Protein AF-0000000084342435 (afdb_homodimer)

InterPro domains:
  IPR001647 DNA-binding HTH domain, TetR-type [PS50977] (9-69)
  IPR009057 Homedomain-like superfamily [SSF46689] (5-82)

Secondary structure (DSSP, 8-state):
---------HHHHHHHHHHHHHHHHH-STT--HHHHHHHTT--HHHHHHHHSSHHHHHHHHHHHHHHHHHHHHHHHHHS-S-HHHHHHHHHHHHHSGGGHHHHHHHHHHHHHHHH-SSSTTTTHHHHHHHHHHHHHHHTT--HHHHHHHHHHHHHHHHHHHHH--HHHHHHHHHHHHHTT-/---------HHHHHHHHHHHHHHHHH-STT--HHHHHHHTT--HHHHHHHHSSHHHHHHHHHHHHHHHHHHHHHHHHHS-S-HHHHHHHHHHHHHSGGGHHHHHHHHHHHHHHHH-SSSTTTTHHHHHHHHHHHHHHHTT--HHHHHHHHHHHHHHHHHHHHH--HHHHHHHHHHHHHTT-

Structure (mmCIF, N/CA/C/O backbone):
data_AF-0000000084342435-model_v1
#
loop_
_entity.id
_entity.type
_entity.pdbx_description
1 polymer 'Transcriptional regulator, TetR family'
#
loop_
_atom_site.group_PDB
_atom_site.id
_atom_site.type_symbol
_atom_site.label_atom_id
_atom_site.label_alt_id
_atom_site.label_comp_id
_atom_site.label_asym_id
_atom_site.label_entity_id
_atom_site.label_seq_id
_atom_site.pdbx_PDB_ins_code
_atom_site.Cartn_x
_atom_site.Cartn_y
_atom_site.Cartn_z
_atom_site.occupancy
_atom_site.B_iso_or_equiv
_atom_site.auth_seq_id
_atom_site.auth_comp_id
_atom_site.auth_asym_id
_atom_site.auth_atom_id
_atom_site.pdbx_PDB_model_num
ATOM 1 N N . MET A 1 1 ? -34.75 -1.955 27.016 1 40.28 1 MET A N 1
ATOM 2 C CA . MET A 1 1 ? -35.219 -1.51 25.703 1 40.28 1 MET A CA 1
ATOM 3 C C . MET A 1 1 ? -34.062 -1.25 24.766 1 40.28 1 MET A C 1
ATOM 5 O O . MET A 1 1 ? -33.344 -0.257 24.922 1 40.28 1 MET A O 1
ATOM 9 N N . THR A 1 2 ? -33.281 -2.211 24.266 1 43.5 2 THR A N 1
ATOM 10 C CA . THR A 1 2 ? -32.125 -2.148 23.391 1 43.5 2 THR A CA 1
ATOM 11 C C . THR A 1 2 ? -32.406 -1.31 22.156 1 43.5 2 THR A C 1
ATOM 13 O O . THR A 1 2 ? -33.344 -1.59 21.422 1 43.5 2 THR A O 1
ATOM 16 N N . ALA A 1 3 ? -32.188 -0.042 22.234 1 45.03 3 ALA A N 1
ATOM 17 C CA . ALA A 1 3 ? -32.531 0.883 21.156 1 45.03 3 ALA A CA 1
ATOM 18 C C . ALA A 1 3 ? -32.219 0.271 19.797 1 45.03 3 ALA A C 1
ATOM 20 O O . ALA A 1 3 ? -31.156 -0.318 19.609 1 45.03 3 ALA A O 1
ATOM 21 N N . THR A 1 4 ? -33.062 -0.212 19.031 1 48.12 4 THR A N 1
ATOM 22 C CA . THR A 1 4 ? -32.969 -0.727 17.672 1 48.12 4 THR A CA 1
ATOM 23 C C . THR A 1 4 ? -32.156 0.222 16.797 1 48.12 4 THR A C 1
ATOM 25 O O . THR A 1 4 ? -32.469 1.408 16.688 1 48.12 4 THR A O 1
ATOM 28 N N . PRO A 1 5 ? -30.859 -0.084 16.469 1 53.75 5 PRO A N 1
ATOM 29 C CA . PRO A 1 5 ? -30.125 0.857 15.617 1 53.75 5 PRO A CA 1
ATOM 30 C C . PRO A 1 5 ? -31 1.468 14.516 1 53.75 5 PRO A C 1
ATOM 32 O O . PRO A 1 5 ? -31.672 0.742 13.781 1 53.75 5 PRO A O 1
ATOM 35 N N . GLN A 1 6 ? -31.656 2.568 14.695 1 58.59 6 GLN A N 1
ATOM 36 C CA . GLN A 1 6 ? -32.469 3.301 13.734 1 58.59 6 GLN A CA 1
ATOM 37 C C . GLN A 1 6 ? -31.781 3.371 12.375 1 58.59 6 GLN A C 1
ATOM 39 O O . GLN A 1 6 ? -30.562 3.551 12.297 1 58.59 6 GLN A O 1
ATOM 44 N N . ALA A 1 7 ? -32.406 2.875 11.32 1 62.31 7 ALA A N 1
ATOM 45 C CA . ALA A 1 7 ? -31.984 3.014 9.922 1 62.31 7 ALA A CA 1
ATOM 46 C C . ALA A 1 7 ? -31.422 4.402 9.656 1 62.31 7 ALA A C 1
ATOM 48 O O . ALA A 1 7 ? -31.906 5.398 10.188 1 62.31 7 ALA A O 1
ATOM 49 N N . PRO A 1 8 ? -30.125 4.363 9.039 1 68.75 8 PRO A N 1
ATOM 50 C CA . PRO A 1 8 ? -29.609 5.707 8.766 1 68.75 8 PRO A CA 1
ATOM 51 C C . PRO A 1 8 ? -30.625 6.594 8.047 1 68.75 8 PRO A C 1
ATOM 53 O O . PRO A 1 8 ? -31.422 6.102 7.254 1 68.75 8 PRO A O 1
ATOM 56 N N . SER A 1 9 ? -30.75 7.852 8.461 1 82.94 9 SER A N 1
ATOM 57 C CA . SER A 1 9 ? -31.609 8.836 7.812 1 82.94 9 SER A CA 1
ATOM 58 C C . SER A 1 9 ? -31.25 8.992 6.34 1 82.94 9 SER A C 1
ATOM 60 O O . SER A 1 9 ? -30.156 8.633 5.918 1 82.94 9 SER A O 1
ATOM 62 N N . ALA A 1 10 ? -32.219 9.281 5.551 1 90.19 10 ALA A N 1
ATOM 63 C CA . ALA A 1 10 ? -32.031 9.547 4.125 1 90.19 10 ALA A CA 1
ATOM 64 C C . ALA A 1 10 ? -30.922 10.57 3.904 1 90.19 10 ALA A C 1
ATOM 66 O O . ALA A 1 10 ? -30.125 10.438 2.971 1 90.19 10 ALA A O 1
ATOM 67 N N . ARG A 1 11 ? -30.859 11.477 4.777 1 92.06 11 ARG A N 1
ATOM 68 C CA . ARG A 1 11 ? -29.844 12.523 4.672 1 92.06 11 ARG A CA 1
ATOM 69 C C . ARG A 1 11 ? -28.453 11.977 4.945 1 92.06 11 ARG A C 1
ATOM 71 O O . ARG A 1 11 ? -27.484 12.344 4.27 1 92.06 11 ARG A O 1
ATOM 78 N N . ARG A 1 12 ? -28.312 11.156 5.938 1 96.06 12 ARG A N 1
ATOM 79 C CA . ARG A 1 12 ? -27.031 10.531 6.246 1 96.06 12 ARG A CA 1
ATOM 80 C C . ARG A 1 12 ? -26.531 9.711 5.066 1 96.06 12 ARG A C 1
ATOM 82 O O . ARG A 1 12 ? -25.359 9.781 4.707 1 96.06 12 ARG A O 1
ATOM 89 N N . THR A 1 13 ? -27.422 8.977 4.488 1 96.31 13 THR A N 1
ATOM 90 C CA . THR A 1 13 ? -27.062 8.141 3.348 1 96.31 13 THR A CA 1
ATOM 91 C C . THR A 1 13 ? -26.625 9.008 2.166 1 96.31 13 THR A C 1
ATOM 93 O O . THR A 1 13 ? -25.625 8.719 1.514 1 96.31 13 THR A O 1
ATOM 96 N N . GLU A 1 14 ? -27.359 10.023 1.906 1 96.81 14 GLU A N 1
ATOM 97 C CA . GLU A 1 14 ? -27.047 10.938 0.817 1 96.81 14 GLU A CA 1
ATOM 98 C C . GLU A 1 14 ? -25.656 11.57 1.009 1 96.81 14 GLU A C 1
ATOM 100 O O . GLU A 1 14 ? -24.844 11.57 0.092 1 96.81 14 GLU A O 1
ATOM 105 N N . LEU A 1 15 ? -25.391 12.023 2.184 1 97.31 15 LEU A N 1
ATOM 106 C CA . LEU A 1 15 ? -24.141 12.719 2.447 1 97.31 15 LEU A CA 1
ATOM 107 C C . LEU A 1 15 ? -22.969 11.734 2.475 1 97.31 15 LEU A C 1
ATOM 109 O O . LEU A 1 15 ? -21.859 12.078 2.078 1 97.31 15 LEU A O 1
ATOM 113 N N . LEU A 1 16 ? -23.266 10.516 2.906 1 97.69 16 LEU A N 1
ATOM 114 C CA . LEU A 1 16 ? -22.219 9.5 2.861 1 97.69 16 LEU A CA 1
ATOM 115 C C . LEU A 1 16 ? -21.781 9.234 1.424 1 97.69 16 LEU A C 1
ATOM 117 O O . LEU A 1 16 ? -20.594 9.148 1.137 1 97.69 16 LEU A O 1
ATOM 121 N N . GLU A 1 17 ? -22.766 9.164 0.55 1 97.56 17 GLU A N 1
ATOM 122 C CA . GLU A 1 17 ? -22.469 8.875 -0.848 1 97.56 17 GLU A CA 1
ATOM 123 C C . GLU A 1 17 ? -21.703 10.031 -1.496 1 97.56 17 GLU A C 1
ATOM 125 O O . GLU A 1 17 ? -20.75 9.812 -2.25 1 97.56 17 GLU A O 1
ATOM 130 N N . LEU A 1 18 ? -22.094 11.211 -1.184 1 97.88 18 LEU A N 1
ATOM 131 C CA . LEU A 1 18 ? -21.406 12.383 -1.714 1 97.88 18 LEU A CA 1
ATOM 132 C C . LEU A 1 18 ? -19.984 12.469 -1.169 1 97.88 18 LEU A C 1
ATOM 134 O O . LEU A 1 18 ? -19.047 12.766 -1.912 1 97.88 18 LEU A O 1
ATOM 138 N N . ALA A 1 19 ? -19.859 12.195 0.108 1 97.88 19 ALA A N 1
ATOM 139 C CA . ALA A 1 19 ? -18.547 12.203 0.731 1 97.88 19 ALA A CA 1
ATOM 140 C C . ALA A 1 19 ? -17.656 11.109 0.141 1 97.88 19 ALA A C 1
ATOM 142 O O . ALA A 1 19 ? -16.453 11.312 -0.062 1 97.88 19 ALA A O 1
ATOM 143 N N . TYR A 1 20 ? -18.297 9.992 -0.074 1 96.88 20 TYR A N 1
ATOM 144 C CA . TYR A 1 20 ? -17.578 8.867 -0.653 1 96.88 20 TYR A CA 1
ATOM 145 C C . TYR A 1 20 ? -17.031 9.211 -2.035 1 96.88 20 TYR A C 1
ATOM 147 O O . TYR A 1 20 ? -15.867 8.953 -2.336 1 96.88 20 TYR A O 1
ATOM 155 N N . GLU A 1 21 ? -17.797 9.844 -2.873 1 96.44 21 GLU A N 1
ATOM 156 C CA . GLU A 1 21 ? -17.359 10.273 -4.195 1 96.44 21 GLU A CA 1
ATOM 157 C C . GLU A 1 21 ? -16.219 11.289 -4.094 1 96.44 21 GLU A C 1
ATOM 159 O O . GLU A 1 21 ? -15.281 11.25 -4.891 1 96.44 21 GLU A O 1
ATOM 164 N N . TYR A 1 22 ? -16.391 12.188 -3.154 1 96.56 22 TYR A N 1
ATOM 165 C CA . TYR A 1 22 ? -15.359 13.18 -2.906 1 96.56 22 TYR A CA 1
ATOM 166 C C . TYR A 1 22 ? -14.031 12.516 -2.562 1 96.56 22 TYR A C 1
ATOM 168 O O . TYR A 1 22 ? -12.992 12.867 -3.123 1 96.56 22 TYR A O 1
ATOM 176 N N . VAL A 1 23 ? -14.062 11.469 -1.724 1 95.94 23 VAL A N 1
ATOM 177 C CA . VAL A 1 23 ? -12.859 10.812 -1.229 1 95.94 23 VAL A CA 1
ATOM 178 C C . VAL A 1 23 ? -12.234 9.969 -2.34 1 95.94 23 VAL A C 1
ATOM 180 O O . VAL A 1 23 ? -11.008 9.867 -2.441 1 95.94 23 VAL A O 1
ATOM 183 N N . LEU A 1 24 ? -13.078 9.398 -3.178 1 94.06 24 LEU A N 1
ATOM 184 C CA . LEU A 1 24 ? -12.57 8.617 -4.305 1 94.06 24 LEU A CA 1
ATOM 185 C C . LEU A 1 24 ? -11.773 9.5 -5.258 1 94.06 24 LEU A C 1
ATOM 187 O O . LEU A 1 24 ? -10.797 9.039 -5.855 1 94.06 24 LEU A O 1
ATOM 191 N N . ARG A 1 25 ? -12.109 10.758 -5.297 1 91.19 25 ARG A N 1
ATOM 192 C CA . ARG A 1 25 ? -11.453 11.688 -6.215 1 91.19 25 ARG A CA 1
ATOM 193 C C . ARG A 1 25 ? -10.234 12.328 -5.566 1 91.19 25 ARG A C 1
ATOM 195 O O . ARG A 1 25 ? -9.211 12.531 -6.223 1 91.19 25 ARG A O 1
ATOM 202 N N . ASN A 1 26 ? -10.328 12.594 -4.262 1 89.94 26 ASN A N 1
ATOM 203 C CA . ASN A 1 26 ? -9.336 13.461 -3.625 1 89.94 26 ASN A CA 1
ATOM 204 C C . ASN A 1 26 ? -8.438 12.672 -2.678 1 89.94 26 ASN A C 1
ATOM 206 O O . ASN A 1 26 ? -7.426 13.195 -2.203 1 89.94 26 ASN A O 1
ATOM 210 N N . GLY A 1 27 ? -8.82 11.43 -2.523 1 89.81 27 GLY A N 1
ATOM 211 C CA . GLY A 1 27 ? -8.109 10.68 -1.503 1 89.81 27 GLY A CA 1
ATOM 212 C C . GLY A 1 27 ? -8.641 10.922 -0.103 1 89.81 27 GLY A C 1
ATOM 213 O O . GLY A 1 27 ? -9.445 11.828 0.112 1 89.81 27 GLY A O 1
ATOM 214 N N . ILE A 1 28 ? -8.18 10.117 0.737 1 89.06 28 ILE A N 1
ATOM 215 C CA . ILE A 1 28 ? -8.68 10.219 2.102 1 89.06 28 ILE A CA 1
ATOM 216 C C . ILE A 1 28 ? -7.582 10.75 3.018 1 89.06 28 ILE A C 1
ATOM 218 O O . ILE A 1 28 ? -7.859 11.219 4.121 1 89.06 28 ILE A O 1
ATOM 222 N N . SER A 1 29 ? -6.32 10.633 2.391 1 78.88 29 SER A N 1
ATOM 223 C CA . SER A 1 29 ? -5.191 11.172 3.143 1 78.88 29 SER A CA 1
ATOM 224 C C . SER A 1 29 ? -5.293 12.688 3.285 1 78.88 29 SER A C 1
ATOM 226 O O . SER A 1 29 ? -5.492 13.398 2.297 1 78.88 29 SER A O 1
ATOM 228 N N . GLY A 1 30 ? -5.613 13.266 4.469 1 77.81 30 GLY A N 1
ATOM 229 C CA . GLY A 1 30 ? -5.715 14.695 4.703 1 77.81 30 GLY A CA 1
ATOM 230 C C . GLY A 1 30 ? -7.145 15.211 4.684 1 77.81 30 GLY A C 1
ATOM 231 O O . GLY A 1 30 ? -7.379 16.406 4.527 1 77.81 30 GLY A O 1
ATOM 232 N N . LEU A 1 31 ? -7.996 14.297 4.512 1 88.75 31 LEU A N 1
ATOM 233 C CA . LEU A 1 31 ? -9.398 14.68 4.547 1 88.75 31 LEU A CA 1
ATOM 234 C C . LEU A 1 31 ? -9.656 15.719 5.633 1 88.75 31 LEU A C 1
ATOM 236 O O . LEU A 1 31 ? -9.273 15.523 6.785 1 88.75 31 LEU A O 1
ATOM 240 N N . SER A 1 32 ? -10.141 16.844 5.184 1 93.31 32 SER A N 1
ATOM 241 C CA . SER A 1 32 ? -10.539 17.938 6.078 1 93.31 32 SER A CA 1
ATOM 242 C C . SER A 1 32 ? -12.047 18.141 6.047 1 93.31 32 SER A C 1
ATOM 244 O O . SER A 1 32 ? -12.664 18.078 4.98 1 93.31 32 SER A O 1
ATOM 246 N N . LEU A 1 33 ? -12.578 18.438 7.168 1 95.81 33 LEU A N 1
ATOM 247 C CA . LEU A 1 33 ? -14.031 18.516 7.289 1 95.81 33 LEU A CA 1
ATOM 248 C C . LEU A 1 33 ? -14.578 19.719 6.527 1 95.81 33 LEU A C 1
ATOM 250 O O . LEU A 1 33 ? -15.594 19.625 5.832 1 95.81 33 LEU A O 1
ATOM 254 N N . ARG A 1 34 ? -13.953 20.828 6.645 1 96.25 34 ARG A N 1
ATOM 255 C CA . ARG A 1 34 ? -14.492 22.062 6.059 1 96.25 34 ARG A CA 1
ATOM 256 C C . ARG A 1 34 ? -14.523 21.969 4.539 1 96.25 34 ARG A C 1
ATOM 258 O O . ARG A 1 34 ? -15.578 22.141 3.922 1 96.25 34 ARG A O 1
ATOM 265 N N . PRO A 1 35 ? -13.375 21.672 3.916 1 96.88 35 PRO A N 1
ATOM 266 C CA . PRO A 1 35 ? -13.406 21.531 2.457 1 96.88 35 PRO A CA 1
ATOM 267 C C . PRO A 1 35 ? -14.375 20.438 1.987 1 96.88 35 PRO A C 1
ATOM 269 O O . PRO A 1 35 ? -15.07 20.625 0.985 1 96.88 35 PRO A O 1
ATOM 272 N N . LEU A 1 36 ? -14.398 19.297 2.625 1 97.5 36 LEU A N 1
ATOM 273 C CA . LEU A 1 36 ? -15.32 18.234 2.273 1 97.5 36 LEU A CA 1
ATOM 274 C C . LEU A 1 36 ? -16.766 18.703 2.371 1 97.5 36 LEU A C 1
ATOM 276 O O . LEU A 1 36 ? -17.547 18.516 1.433 1 97.5 36 LEU A O 1
ATOM 280 N N . ALA A 1 37 ? -17.094 19.281 3.521 1 97.94 37 ALA A N 1
ATOM 281 C CA . ALA A 1 37 ? -18.469 19.734 3.75 1 97.94 37 ALA A CA 1
ATOM 282 C C . ALA A 1 37 ? -18.906 20.719 2.674 1 97.94 37 ALA A C 1
ATOM 284 O O . ALA A 1 37 ? -20 20.609 2.123 1 97.94 37 ALA A O 1
ATOM 285 N N . GLU A 1 38 ? -18.062 21.641 2.391 1 97.62 38 GLU A N 1
ATOM 286 C CA . GLU A 1 38 ? -18.344 22.625 1.357 1 97.62 38 GLU A CA 1
ATOM 287 C C . GLU A 1 38 ? -18.562 21.953 0.002 1 97.62 38 GLU A C 1
ATOM 289 O O . GLU A 1 38 ? -19.516 22.297 -0.708 1 97.62 38 GLU A O 1
ATOM 294 N N . ALA A 1 39 ? -17.812 21.047 -0.349 1 97.12 39 ALA A N 1
ATOM 295 C CA . ALA A 1 39 ? -17.859 20.375 -1.646 1 97.12 39 ALA A CA 1
ATOM 296 C C . ALA A 1 39 ? -19.156 19.594 -1.81 1 97.12 39 ALA A C 1
ATOM 298 O O . ALA A 1 39 ? -19.656 19.453 -2.924 1 97.12 39 ALA A O 1
ATOM 299 N N . ILE A 1 40 ? -19.688 19.141 -0.679 1 97.56 40 ILE A N 1
ATOM 300 C CA . ILE A 1 40 ? -20.844 18.25 -0.814 1 97.56 40 ILE A CA 1
ATOM 301 C C . ILE A 1 40 ? -22.109 18.984 -0.39 1 97.56 40 ILE A C 1
ATOM 303 O O . ILE A 1 40 ? -23.141 18.359 -0.148 1 97.56 40 ILE A O 1
ATOM 307 N N . GLY A 1 41 ? -22.031 20.234 -0.181 1 97.19 41 GLY A N 1
ATOM 308 C CA . GLY A 1 41 ? -23.188 21.047 0.102 1 97.19 41 GLY A CA 1
ATOM 309 C C . GLY A 1 41 ? -23.719 20.875 1.518 1 97.19 41 GLY A C 1
ATOM 310 O O . GLY A 1 41 ? -24.922 20.766 1.733 1 97.19 41 GLY A O 1
ATOM 311 N N . SER A 1 42 ? -22.859 20.797 2.465 1 97.19 42 SER A N 1
ATOM 312 C CA . SER A 1 42 ? -23.188 20.656 3.879 1 97.19 42 SER A CA 1
ATOM 313 C C . SER A 1 42 ? -22.281 21.516 4.75 1 97.19 42 SER A C 1
ATOM 315 O O . SER A 1 42 ? -21.781 22.562 4.305 1 97.19 42 SER A O 1
ATOM 317 N N . SER A 1 43 ? -22.25 21.203 6.043 1 97 43 SER A N 1
ATOM 318 C CA . SER A 1 43 ? -21.391 21.906 6.98 1 97 43 SER A CA 1
ATOM 319 C C . SER A 1 43 ? -20.672 20.938 7.91 1 97 43 SER A C 1
ATOM 321 O O . SER A 1 43 ? -21.141 19.812 8.125 1 97 43 SER A O 1
ATOM 323 N N . PRO A 1 44 ? -19.5 21.359 8.383 1 97.5 44 PRO A N 1
ATOM 324 C CA . PRO A 1 44 ? -18.828 20.484 9.352 1 97.5 44 PRO A CA 1
ATOM 325 C C . PRO A 1 44 ? -19.734 20.109 10.523 1 97.5 44 PRO A C 1
ATOM 327 O O . PRO A 1 44 ? -19.688 18.969 11 1 97.5 44 PRO A O 1
ATOM 330 N N . ARG A 1 45 ? -20.547 20.984 10.961 1 97.06 45 ARG A N 1
ATOM 331 C CA . ARG A 1 45 ? -21.438 20.734 12.086 1 97.06 45 ARG A CA 1
ATOM 332 C C . ARG A 1 45 ? -22.422 19.594 11.758 1 97.06 45 ARG A C 1
ATOM 334 O O . ARG A 1 45 ? -22.625 18.703 12.578 1 97.06 45 ARG A O 1
ATOM 341 N N . VAL A 1 46 ? -22.969 19.641 10.609 1 96.5 46 VAL A N 1
ATOM 342 C CA . VAL A 1 46 ? -23.938 18.609 10.188 1 96.5 46 VAL A CA 1
ATOM 343 C C . VAL A 1 46 ? -23.234 17.266 10.07 1 96.5 46 VAL A C 1
ATOM 345 O O . VAL A 1 46 ? -23.766 16.25 10.508 1 96.5 46 VAL A O 1
ATOM 348 N N . LEU A 1 47 ? -22.047 17.25 9.453 1 97.56 47 LEU A N 1
ATOM 349 C CA . LEU A 1 47 ? -21.297 16.016 9.312 1 97.56 47 LEU A CA 1
ATOM 350 C C . LEU A 1 47 ? -20.969 15.422 10.672 1 97.56 47 LEU A C 1
ATOM 352 O O . LEU A 1 47 ? -21.094 14.211 10.883 1 97.56 47 LEU A O 1
ATOM 356 N N . LEU A 1 48 ? -20.547 16.266 11.602 1 97.5 48 LEU A N 1
ATOM 357 C CA . LEU A 1 48 ? -20.234 15.789 12.938 1 97.5 48 LEU A CA 1
ATOM 358 C C . LEU A 1 48 ? -21.484 15.273 13.641 1 97.5 48 LEU A C 1
ATOM 360 O O . LEU A 1 48 ? -21.406 14.305 14.398 1 97.5 48 LEU A O 1
ATOM 364 N N . PHE A 1 49 ? -22.547 15.992 13.414 1 96.88 49 PHE A N 1
ATOM 365 C CA . PHE A 1 49 ? -23.812 15.555 13.969 1 96.88 49 PHE A CA 1
ATOM 366 C C . PHE A 1 49 ? -24.188 14.172 13.438 1 96.88 49 PHE A C 1
ATOM 368 O O . PHE A 1 49 ? -24.562 13.289 14.211 1 96.88 49 PHE A O 1
ATOM 375 N N . LEU A 1 50 ? -24.031 13.883 12.203 1 97 50 LEU A N 1
ATOM 376 C CA . LEU A 1 50 ? -24.516 12.672 11.547 1 97 50 LEU A CA 1
ATOM 377 C C . LEU A 1 50 ? -23.547 11.516 11.773 1 97 50 LEU A C 1
ATOM 379 O O . LEU A 1 50 ? -23.953 10.359 11.852 1 97 50 LEU A O 1
ATOM 383 N N . PHE A 1 51 ? -22.25 11.836 11.891 1 97.56 51 PHE A N 1
ATOM 384 C CA . PHE A 1 51 ? -21.266 10.758 11.906 1 97.56 51 PHE A CA 1
ATOM 385 C C . PHE A 1 51 ? -20.531 10.711 13.242 1 97.56 51 PHE A C 1
ATOM 387 O O . PHE A 1 51 ? -19.719 9.812 13.477 1 97.56 51 PHE A O 1
ATOM 394 N N . GLY A 1 52 ? -20.844 11.664 14.094 1 96.56 52 GLY A N 1
ATOM 395 C CA . GLY A 1 52 ? -20.297 11.664 15.445 1 96.56 52 GLY A CA 1
ATOM 396 C C . GLY A 1 52 ? -18.969 12.391 15.562 1 96.56 52 GLY A C 1
ATOM 397 O O . GLY A 1 52 ? -18.812 13.25 16.422 1 96.56 52 GLY A O 1
ATOM 398 N N . SER A 1 53 ? -18.016 12.07 14.742 1 96.12 53 SER A N 1
ATOM 399 C CA . SER A 1 53 ? -16.672 12.641 14.688 1 96.12 53 SER A CA 1
ATOM 400 C C . SER A 1 53 ? -16.062 12.492 13.297 1 96.12 53 SER A C 1
ATOM 402 O O . SER A 1 53 ? -16.641 11.836 12.422 1 96.12 53 SER A O 1
ATOM 404 N N . LYS A 1 54 ? -14.969 13.117 13.109 1 95.19 54 LYS A N 1
ATOM 405 C CA . LYS A 1 54 ? -14.25 12.914 11.852 1 95.19 54 LYS A CA 1
ATOM 406 C C . LYS A 1 54 ? -13.875 11.445 11.664 1 95.19 54 LYS A C 1
ATOM 408 O O . LYS A 1 54 ? -14 10.906 10.562 1 95.19 54 LYS A O 1
ATOM 413 N N . ASP A 1 55 ? -13.484 10.859 12.805 1 94 55 ASP A N 1
ATOM 414 C CA . ASP A 1 55 ? -13.164 9.438 12.758 1 94 55 ASP A CA 1
ATOM 415 C C . ASP A 1 55 ? -14.391 8.602 12.406 1 94 55 ASP A C 1
ATOM 417 O O . ASP A 1 55 ? -14.297 7.629 11.656 1 94 55 ASP A O 1
ATOM 421 N N . GLY A 1 56 ? -15.398 8.977 12.977 1 95.44 56 GLY A N 1
ATOM 422 C CA . GLY A 1 56 ? -16.641 8.297 12.641 1 95.44 56 GLY A CA 1
ATOM 423 C C . GLY A 1 56 ? -17 8.398 11.172 1 95.44 56 GLY A C 1
ATOM 424 O O . GLY A 1 56 ? -17.469 7.43 10.57 1 95.44 56 GLY A O 1
ATOM 425 N N . LEU A 1 57 ? -16.812 9.555 10.586 1 96.81 57 LEU A N 1
ATOM 426 C CA . LEU A 1 57 ? -17.031 9.742 9.156 1 96.81 57 LEU A CA 1
ATOM 427 C C . LEU A 1 57 ? -16.078 8.875 8.344 1 96.81 57 LEU A C 1
ATOM 429 O O . LEU A 1 57 ? -16.516 8.203 7.398 1 96.81 57 LEU A O 1
ATOM 433 N N . VAL A 1 58 ? -14.852 8.844 8.695 1 95.44 58 VAL A N 1
ATOM 434 C CA . VAL A 1 58 ? -13.859 8.039 7.996 1 95.44 58 VAL A CA 1
ATOM 435 C C . VAL A 1 58 ? -14.234 6.562 8.07 1 95.44 58 VAL A C 1
ATOM 437 O O . VAL A 1 58 ? -14.188 5.852 7.066 1 95.44 58 VAL A O 1
ATOM 440 N N . GLN A 1 59 ? -14.641 6.125 9.227 1 94.25 59 GLN A N 1
ATOM 441 C CA . GLN A 1 59 ? -15.062 4.738 9.391 1 94.25 59 GLN A CA 1
ATOM 442 C C . GLN A 1 59 ? -16.234 4.41 8.477 1 94.25 59 GLN A C 1
ATOM 444 O O . GLN A 1 59 ? -16.266 3.346 7.852 1 94.25 59 GLN A O 1
ATOM 449 N N . ALA A 1 60 ? -17.141 5.316 8.438 1 95.69 60 ALA A N 1
ATOM 450 C CA . ALA A 1 60 ? -18.312 5.125 7.574 1 95.69 60 ALA A CA 1
ATOM 451 C C . ALA A 1 60 ? -17.891 5.043 6.109 1 95.69 60 ALA A C 1
ATOM 453 O O . ALA A 1 60 ? -18.422 4.23 5.348 1 95.69 60 ALA A O 1
ATOM 454 N N . LEU A 1 61 ? -17 5.855 5.691 1 96.06 61 LEU A N 1
ATOM 455 C CA . LEU A 1 61 ? -16.516 5.863 4.32 1 96.06 61 LEU A CA 1
ATOM 456 C C . LEU A 1 61 ? -15.789 4.559 3.996 1 96.06 61 LEU A C 1
ATOM 458 O O . LEU A 1 61 ? -15.969 3.996 2.914 1 96.06 61 LEU A O 1
ATOM 462 N N . LEU A 1 62 ? -14.984 4.07 4.953 1 92.38 62 LEU A N 1
ATOM 463 C CA . LEU A 1 62 ? -14.273 2.811 4.758 1 92.38 62 LEU A CA 1
ATOM 464 C C . LEU A 1 62 ? -15.258 1.648 4.656 1 92.38 62 LEU A C 1
ATOM 466 O O . LEU A 1 62 ? -15.07 0.738 3.846 1 92.38 62 LEU A O 1
ATOM 470 N N . GLU A 1 63 ? -16.25 1.67 5.461 1 91.56 63 GLU A N 1
ATOM 471 C CA . GLU A 1 63 ? -17.281 0.638 5.391 1 91.56 63 GLU A CA 1
ATOM 472 C C . GLU A 1 63 ? -18.016 0.675 4.051 1 91.56 63 GLU A C 1
ATOM 474 O O . GLU A 1 63 ? -18.312 -0.372 3.471 1 91.56 63 GLU A O 1
ATOM 479 N N . ARG A 1 64 ? -18.297 1.852 3.619 1 93.25 64 ARG A N 1
ATOM 480 C CA . ARG A 1 64 ? -18.906 2.01 2.309 1 93.25 64 ARG A CA 1
ATOM 481 C C . ARG A 1 64 ? -18.031 1.432 1.21 1 93.25 64 ARG A C 1
ATOM 483 O O . ARG A 1 64 ? -18.516 0.795 0.277 1 93.25 64 ARG A O 1
ATOM 490 N N . ALA A 1 65 ? -16.75 1.666 1.249 1 90.88 65 ALA A N 1
ATOM 491 C CA . ALA A 1 65 ? -15.797 1.119 0.286 1 90.88 65 ALA A CA 1
ATOM 492 C C . ALA A 1 65 ? -15.797 -0.407 0.319 1 90.88 65 ALA A C 1
ATOM 494 O O . ALA A 1 65 ? -15.742 -1.056 -0.729 1 90.88 65 ALA A O 1
ATOM 495 N N . ARG A 1 66 ? -15.867 -0.974 1.508 1 86.5 66 ARG A N 1
ATOM 496 C CA . ARG A 1 66 ? -15.883 -2.422 1.683 1 86.5 66 ARG A CA 1
ATOM 497 C C . ARG A 1 66 ? -17.141 -3.035 1.061 1 86.5 66 ARG A C 1
ATOM 499 O O . ARG A 1 66 ? -17.094 -4.16 0.56 1 86.5 66 ARG A O 1
ATOM 506 N N . GLU A 1 67 ? -18.203 -2.305 1.114 1 86.56 67 GLU A N 1
ATOM 507 C CA . GLU A 1 67 ? -19.438 -2.783 0.518 1 86.56 67 GLU A CA 1
ATOM 508 C C . GLU A 1 67 ? -19.281 -2.996 -0.985 1 86.56 67 GLU A C 1
ATOM 510 O O . GLU A 1 67 ? -19.875 -3.924 -1.549 1 86.56 67 GLU A O 1
ATOM 515 N N . GLU A 1 68 ? -18.531 -2.197 -1.632 1 83.94 68 GLU A N 1
ATOM 516 C CA . GLU A 1 68 ? -18.25 -2.363 -3.055 1 83.94 68 GLU A CA 1
ATOM 517 C C . GLU A 1 68 ? -17.516 -3.67 -3.324 1 83.94 68 GLU A C 1
ATOM 519 O O . GLU A 1 68 ? -17.781 -4.348 -4.316 1 83.94 68 GLU A O 1
ATOM 524 N N . GLU A 1 69 ? -16.656 -4.078 -2.428 1 79.12 69 GLU A N 1
ATOM 525 C CA . GLU A 1 69 ? -15.859 -5.301 -2.551 1 79.12 69 GLU A CA 1
ATOM 526 C C . GLU A 1 69 ? -16.719 -6.535 -2.293 1 79.12 69 GLU A C 1
ATOM 528 O O . GLU A 1 69 ? -16.453 -7.602 -2.855 1 79.12 69 GLU A O 1
ATOM 533 N N . ARG A 1 70 ? -17.734 -6.348 -1.465 1 78.06 70 ARG A N 1
ATOM 534 C CA . ARG A 1 70 ? -18.609 -7.453 -1.102 1 78.06 70 ARG A CA 1
ATOM 535 C C . ARG A 1 70 ? -19.375 -7.961 -2.314 1 78.06 70 ARG A C 1
ATOM 537 O O . ARG A 1 70 ? -19.609 -9.164 -2.453 1 78.06 70 ARG A O 1
ATOM 544 N N . VAL A 1 71 ? -19.719 -7.066 -3.184 1 76.56 71 VAL A N 1
ATOM 545 C CA . VAL A 1 71 ? -20.422 -7.477 -4.395 1 76.56 71 VAL A CA 1
ATOM 546 C C . VAL A 1 71 ? -19.562 -8.469 -5.176 1 76.56 71 VAL A C 1
ATOM 548 O O . VAL A 1 71 ? -20.062 -9.492 -5.656 1 76.56 71 VAL A O 1
ATOM 551 N N . LEU A 1 72 ? -18.297 -8.211 -5.234 1 76 72 LEU A N 1
ATOM 552 C CA . LEU A 1 72 ? -17.359 -9.117 -5.883 1 76 72 LEU A CA 1
ATOM 553 C C . LEU A 1 72 ? -17.312 -10.461 -5.164 1 76 72 LEU A C 1
ATOM 555 O O . LEU A 1 72 ? -17.312 -11.516 -5.809 1 76 72 LEU A O 1
ATOM 559 N N . VAL A 1 73 ? -17.281 -10.336 -3.885 1 74.75 73 VAL A N 1
ATOM 560 C CA . VAL A 1 73 ? -17.234 -11.531 -3.051 1 74.75 73 VAL A CA 1
ATOM 561 C C . VAL A 1 73 ? -18.406 -12.445 -3.383 1 74.75 73 VAL A C 1
ATOM 563 O O . VAL A 1 73 ? -18.234 -13.648 -3.566 1 74.75 73 VAL A O 1
ATOM 566 N N . GLU A 1 74 ? -19.531 -11.797 -3.5 1 77.94 74 GLU A N 1
ATOM 567 C CA . GLU A 1 74 ? -20.734 -12.562 -3.752 1 77.94 74 GLU A CA 1
ATOM 568 C C . GLU A 1 74 ? -20.719 -13.203 -5.141 1 77.94 74 GLU A C 1
ATOM 570 O O . GLU A 1 74 ? -21.125 -14.352 -5.309 1 77.94 74 GLU A O 1
ATOM 575 N N . GLN A 1 75 ? -20.109 -12.539 -6.043 1 76.69 75 GLN A N 1
ATOM 576 C CA . GLN A 1 75 ? -20.031 -13.047 -7.406 1 76.69 75 GLN A CA 1
ATOM 577 C C . GLN A 1 75 ? -19.047 -14.211 -7.496 1 76.69 75 GLN A C 1
ATOM 579 O O . GLN A 1 75 ? -19.297 -15.188 -8.211 1 76.69 75 GLN A O 1
ATOM 584 N N . VAL A 1 76 ? -17.969 -14.117 -6.824 1 80.25 76 VAL A N 1
ATOM 585 C CA . VAL A 1 76 ? -16.938 -15.148 -6.832 1 80.25 76 VAL A CA 1
ATOM 586 C C . VAL A 1 76 ? -17.453 -16.391 -6.117 1 80.25 76 VAL A C 1
ATOM 588 O O . VAL A 1 76 ? -17.25 -17.516 -6.598 1 80.25 76 VAL A O 1
ATOM 591 N N . ARG A 1 77 ? -18.078 -16.109 -5.031 1 76.69 77 ARG A N 1
ATOM 592 C CA . ARG A 1 77 ? -18.594 -17.203 -4.227 1 76.69 77 ARG A CA 1
ATOM 593 C C . ARG A 1 77 ? -19.641 -18 -4.996 1 76.69 77 ARG A C 1
ATOM 595 O O . ARG A 1 77 ? -19.766 -19.203 -4.816 1 76.69 77 ARG A O 1
ATOM 602 N N . SER A 1 78 ? -20.391 -17.297 -5.762 1 73.12 78 SER A N 1
ATOM 603 C CA . SER A 1 78 ? -21.516 -17.922 -6.457 1 73.12 78 SER A CA 1
ATOM 604 C C . SER A 1 78 ? -21.047 -18.672 -7.699 1 73.12 78 SER A C 1
ATOM 606 O O . SER A 1 78 ? -21.812 -19.438 -8.289 1 73.12 78 SER A O 1
ATOM 608 N N . GLY A 1 79 ? -19.859 -18.344 -8.094 1 71.31 79 GLY A N 1
ATOM 609 C CA . GLY A 1 79 ? -19.375 -18.984 -9.312 1 71.31 79 GLY A CA 1
ATOM 610 C C . GLY A 1 79 ? -18.984 -20.438 -9.117 1 71.31 79 GLY A C 1
ATOM 611 O O . GLY A 1 79 ? -18.859 -20.891 -7.98 1 71.31 79 GLY A O 1
ATOM 612 N N . SER A 1 80 ? -19.141 -21.094 -10.211 1 69.94 80 SER A N 1
ATOM 613 C CA . SER A 1 80 ? -18.719 -22.484 -10.328 1 69.94 80 SER A CA 1
ATOM 614 C C . SER A 1 80 ? -17.281 -22.594 -10.828 1 69.94 80 SER A C 1
ATOM 616 O O . SER A 1 80 ? -16.75 -21.641 -11.398 1 69.94 80 SER A O 1
ATOM 618 N N . GLY A 1 81 ? -16.297 -23.109 -9.992 1 80.31 81 GLY A N 1
ATOM 619 C CA . GLY A 1 81 ? -14.922 -23.344 -10.422 1 80.31 81 GLY A CA 1
ATOM 620 C C . GLY A 1 81 ? -13.945 -23.469 -9.266 1 80.31 81 GLY A C 1
ATOM 621 O O . GLY A 1 81 ? -14.344 -23.375 -8.102 1 80.31 81 GLY A O 1
ATOM 622 N N . GLY A 1 82 ? -12.836 -23.797 -9.555 1 89.38 82 GLY A N 1
ATOM 623 C CA . GLY A 1 82 ? -11.773 -23.953 -8.57 1 89.38 82 GLY A CA 1
ATOM 624 C C . GLY A 1 82 ? -11.102 -22.641 -8.203 1 89.38 82 GLY A C 1
ATOM 625 O O . GLY A 1 82 ? -11.555 -21.578 -8.617 1 89.38 82 GLY A O 1
ATOM 626 N N . VAL A 1 83 ? -10.258 -22.656 -7.379 1 91.56 83 VAL A N 1
ATOM 627 C CA . VAL A 1 83 ? -9.578 -21.516 -6.789 1 91.56 83 VAL A CA 1
ATOM 628 C C . VAL A 1 83 ? -9 -20.641 -7.898 1 91.56 83 VAL A C 1
ATOM 630 O O . VAL A 1 83 ? -9.023 -19.406 -7.801 1 91.56 83 VAL A O 1
ATOM 633 N N . VAL A 1 84 ? -8.531 -21.219 -9 1 93.81 84 VAL A N 1
ATOM 634 C CA . VAL A 1 84 ? -7.906 -20.453 -10.07 1 93.81 84 VAL A CA 1
ATOM 635 C C . VAL A 1 84 ? -8.961 -19.625 -10.797 1 93.81 84 VAL A C 1
ATOM 637 O O . VAL A 1 84 ? -8.75 -18.438 -11.055 1 93.81 84 VAL A O 1
ATOM 640 N N . GLU A 1 85 ? -10.062 -20.188 -11.109 1 92.69 85 GLU A N 1
ATOM 641 C CA . GLU A 1 85 ? -11.148 -19.469 -11.758 1 92.69 85 GLU A CA 1
ATOM 642 C C . GLU A 1 85 ? -11.672 -18.344 -10.867 1 92.69 85 GLU A C 1
ATOM 644 O O . GLU A 1 85 ? -11.953 -17.234 -11.352 1 92.69 85 GLU A O 1
ATOM 649 N N . ALA A 1 86 ? -11.844 -18.656 -9.617 1 93.19 86 ALA A N 1
ATOM 650 C CA . ALA A 1 86 ? -12.258 -17.641 -8.656 1 93.19 86 ALA A CA 1
ATOM 651 C C . ALA A 1 86 ? -11.281 -16.469 -8.633 1 93.19 86 ALA A C 1
ATOM 653 O O . ALA A 1 86 ? -11.68 -15.305 -8.688 1 93.19 86 ALA A O 1
ATOM 654 N N . ALA A 1 87 ? -9.992 -16.766 -8.578 1 95.25 87 ALA A N 1
ATOM 655 C CA . ALA A 1 87 ? -8.945 -15.742 -8.539 1 95.25 87 ALA A CA 1
ATOM 656 C C . ALA A 1 87 ? -8.945 -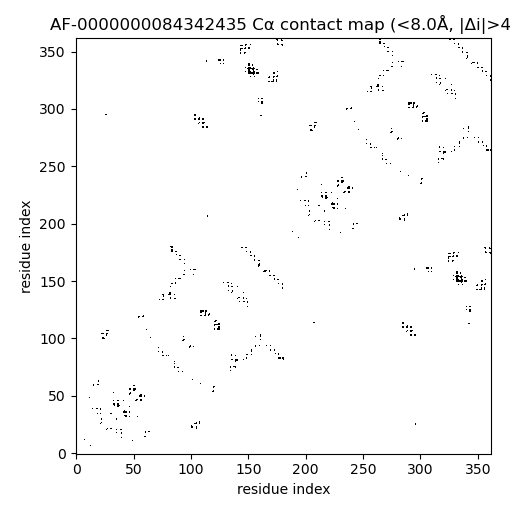14.914 -9.828 1 95.25 87 ALA A C 1
ATOM 658 O O . ALA A 1 87 ? -8.727 -13.703 -9.789 1 95.25 87 ALA A O 1
ATOM 659 N N . GLU A 1 88 ? -9.172 -15.555 -10.945 1 94.75 88 GLU A N 1
ATOM 660 C CA . GLU A 1 88 ? -9.234 -14.844 -12.219 1 94.75 88 GLU A CA 1
ATOM 661 C C . GLU A 1 88 ? -10.414 -13.883 -12.266 1 94.75 88 GLU A C 1
ATOM 663 O O . GLU A 1 88 ? -10.32 -12.797 -12.836 1 94.75 88 GLU A O 1
ATOM 668 N N . ARG A 1 89 ? -11.492 -14.25 -11.703 1 93.19 89 ARG A N 1
ATOM 669 C CA . ARG A 1 89 ? -12.641 -13.359 -11.617 1 93.19 89 ARG A CA 1
ATOM 670 C C . ARG A 1 89 ? -12.344 -12.164 -10.719 1 93.19 89 ARG A C 1
ATOM 672 O O . ARG A 1 89 ? -12.711 -11.031 -11.039 1 93.19 89 ARG A O 1
ATOM 679 N N . ILE A 1 90 ? -11.711 -12.43 -9.656 1 93.88 90 ILE A N 1
ATOM 680 C CA . ILE A 1 90 ? -11.305 -11.352 -8.758 1 93.88 90 ILE A CA 1
ATOM 681 C C . ILE A 1 90 ? -10.367 -10.398 -9.492 1 93.88 90 ILE A C 1
ATOM 683 O O . ILE A 1 90 ? -10.516 -9.18 -9.406 1 93.88 90 ILE A O 1
ATOM 687 N N . TRP A 1 91 ? -9.453 -10.969 -10.25 1 96.31 91 TRP A N 1
ATOM 688 C CA . TRP A 1 91 ? -8.523 -10.125 -10.992 1 96.31 91 TRP A CA 1
ATOM 689 C C . TRP A 1 91 ? -9.266 -9.258 -12 1 96.31 91 TRP A C 1
ATOM 691 O O . TRP A 1 91 ? -8.953 -8.07 -12.156 1 96.31 91 TRP A O 1
ATOM 701 N N . ALA A 1 92 ? -10.172 -9.875 -12.711 1 94.81 92 ALA A N 1
ATOM 702 C CA . ALA A 1 92 ? -10.938 -9.102 -13.688 1 94.81 92 ALA A CA 1
ATOM 703 C C . ALA A 1 92 ? -11.578 -7.875 -13.047 1 94.81 92 ALA A C 1
ATOM 705 O O . ALA A 1 92 ? -11.594 -6.793 -13.641 1 94.81 92 ALA A O 1
ATOM 706 N N . TRP A 1 93 ? -12.07 -8.055 -11.875 1 93.38 93 TRP A N 1
ATOM 707 C CA . TRP A 1 93 ? -12.656 -6.938 -11.148 1 93.38 93 TRP A CA 1
ATOM 708 C C . TRP A 1 93 ? -11.594 -5.914 -10.766 1 93.38 93 TRP A C 1
ATOM 710 O O . TRP A 1 93 ? -11.781 -4.711 -10.969 1 93.38 93 TRP A O 1
ATOM 720 N N . LEU A 1 94 ? -10.461 -6.355 -10.211 1 95.38 94 LEU A N 1
ATOM 721 C CA . LEU A 1 94 ? -9.367 -5.492 -9.789 1 95.38 94 LEU A CA 1
ATOM 722 C C . LEU A 1 94 ? -8.82 -4.695 -10.969 1 95.38 94 LEU A C 1
ATOM 724 O O . LEU A 1 94 ? -8.43 -3.535 -10.812 1 95.38 94 LEU A O 1
ATOM 728 N N . ALA A 1 95 ? -8.82 -5.344 -12.117 1 97.31 95 ALA A N 1
ATOM 729 C CA . ALA A 1 95 ? -8.156 -4.766 -13.281 1 97.31 95 ALA A CA 1
ATOM 730 C C . ALA A 1 95 ? -9.078 -3.789 -14.016 1 97.31 95 ALA A C 1
ATOM 732 O O . ALA A 1 95 ? -8.625 -3.02 -14.867 1 97.31 95 ALA A O 1
ATOM 733 N N . ALA A 1 96 ? -10.328 -3.84 -13.703 1 95.56 96 ALA A N 1
ATOM 734 C CA . ALA A 1 96 ? -11.273 -2.965 -14.391 1 95.56 96 ALA A CA 1
ATOM 735 C C . ALA A 1 96 ? -11 -1.499 -14.062 1 95.56 96 ALA A C 1
ATOM 737 O O . ALA A 1 96 ? -10.844 -1.137 -12.891 1 95.56 96 ALA A O 1
ATOM 738 N N . PRO A 1 97 ? -10.938 -0.604 -15.094 1 96.19 97 PRO A N 1
ATOM 739 C CA . PRO A 1 97 ? -10.578 0.801 -14.883 1 96.19 97 PRO A CA 1
ATOM 740 C C . PRO A 1 97 ? -11.508 1.509 -13.906 1 96.19 97 PRO A C 1
ATOM 742 O O . PRO A 1 97 ? -11.086 2.422 -13.195 1 96.19 97 PRO A O 1
ATOM 745 N N . GLU A 1 98 ? -12.742 1.102 -13.812 1 93.44 98 GLU A N 1
ATOM 746 C CA . GLU A 1 98 ? -13.727 1.791 -12.984 1 93.44 98 GLU A CA 1
ATOM 747 C C . GLU A 1 98 ? -13.461 1.571 -11.5 1 93.44 98 GLU A C 1
ATOM 749 O O . GLU A 1 98 ? -14.031 2.262 -10.656 1 93.44 98 GLU A O 1
ATOM 754 N N . HIS A 1 99 ? -12.586 0.68 -11.148 1 94.06 99 HIS A N 1
ATOM 755 C CA . HIS A 1 99 ? -12.336 0.385 -9.742 1 94.06 99 HIS A CA 1
ATOM 756 C C . HIS A 1 99 ? -11.016 1 -9.273 1 94.06 99 HIS A C 1
ATOM 758 O O . HIS A 1 99 ? -10.625 0.835 -8.117 1 94.06 99 HIS A O 1
ATOM 764 N N . ARG A 1 100 ? -10.367 1.805 -10.133 1 95.56 100 ARG A N 1
ATOM 765 C CA . ARG A 1 100 ? -9.055 2.348 -9.805 1 95.56 100 ARG A CA 1
ATOM 766 C C . ARG A 1 100 ? -9.133 3.25 -8.578 1 95.56 100 ARG A C 1
ATOM 768 O O . ARG A 1 100 ? -8.266 3.189 -7.699 1 95.56 100 ARG A O 1
ATOM 775 N N . ALA A 1 101 ? -10.156 4.008 -8.539 1 94.19 101 ALA A N 1
ATOM 776 C CA . ALA A 1 101 ? -10.273 4.969 -7.449 1 94.19 101 ALA A CA 1
ATOM 777 C C . ALA A 1 101 ? -10.43 4.258 -6.109 1 94.19 101 ALA A C 1
ATOM 779 O O . ALA A 1 101 ? -9.789 4.633 -5.121 1 94.19 101 ALA A O 1
ATOM 780 N N . ILE A 1 102 ? -11.25 3.244 -6.043 1 94.12 102 ILE A N 1
ATOM 781 C CA . ILE A 1 102 ? -11.477 2.537 -4.789 1 94.12 102 ILE A CA 1
ATOM 782 C C . ILE A 1 102 ? -10.211 1.77 -4.395 1 94.12 102 ILE A C 1
ATOM 784 O O . ILE A 1 102 ? -9.906 1.632 -3.207 1 94.12 102 ILE A O 1
ATOM 788 N N . LEU A 1 103 ? -9.445 1.301 -5.355 1 95.5 103 LEU A N 1
ATOM 789 C CA . LEU A 1 103 ? -8.219 0.568 -5.066 1 95.5 103 LEU A CA 1
ATOM 790 C C . LEU A 1 103 ? -7.141 1.504 -4.531 1 95.5 103 LEU A C 1
ATOM 792 O O . LEU A 1 103 ? -6.34 1.112 -3.678 1 95.5 103 LEU A O 1
ATOM 796 N N . ARG A 1 104 ? -7.117 2.742 -5.031 1 95.25 104 ARG A N 1
ATOM 797 C CA . ARG A 1 104 ? -6.227 3.738 -4.445 1 95.25 104 ARG A CA 1
ATOM 798 C C . ARG A 1 104 ? -6.59 4.008 -2.99 1 95.25 104 ARG A C 1
ATOM 800 O O . ARG A 1 104 ? -5.711 4.109 -2.133 1 95.25 104 ARG A O 1
ATOM 807 N N . LEU A 1 105 ? -7.898 4.109 -2.752 1 93.94 105 LEU A N 1
ATOM 808 C CA . LEU A 1 105 ? -8.383 4.289 -1.387 1 93.94 105 LEU A CA 1
ATOM 809 C C . LEU A 1 105 ? -7.984 3.109 -0.509 1 93.94 105 LEU A C 1
ATOM 811 O O . LEU A 1 105 ? -7.617 3.291 0.655 1 93.94 105 LEU A O 1
ATOM 815 N N . TRP A 1 106 ? -8.047 1.923 -1.053 1 93.94 106 TRP A N 1
ATOM 816 C CA . TRP A 1 106 ? -7.656 0.711 -0.341 1 93.94 106 TRP A CA 1
ATOM 817 C C . TRP A 1 106 ? -6.188 0.77 0.063 1 93.94 106 TRP A C 1
ATOM 819 O O . TRP A 1 106 ? -5.836 0.47 1.207 1 93.94 106 TRP A O 1
ATOM 829 N N . VAL A 1 107 ? -5.316 1.164 -0.835 1 95.5 107 VAL A N 1
ATOM 830 C CA . VAL A 1 107 ? -3.889 1.249 -0.543 1 95.5 107 VAL A CA 1
ATOM 831 C C . VAL A 1 107 ? -3.648 2.275 0.562 1 95.5 107 VAL A C 1
ATOM 833 O O . VAL A 1 107 ? -2.867 2.031 1.485 1 95.5 107 VAL A O 1
ATOM 836 N N . GLU A 1 108 ? -4.352 3.416 0.453 1 92.56 108 GLU A N 1
ATOM 837 C CA . GLU A 1 108 ? -4.227 4.438 1.489 1 92.56 108 GLU A CA 1
ATOM 838 C C . GLU A 1 108 ? -4.652 3.895 2.852 1 92.56 108 GLU A C 1
ATOM 840 O O . GLU A 1 108 ? -3.93 4.051 3.838 1 92.56 108 GLU A O 1
ATOM 845 N N . GLY A 1 109 ? -5.828 3.295 2.861 1 91.75 109 GLY A N 1
ATOM 846 C CA . GLY A 1 109 ? -6.328 2.732 4.105 1 91.75 109 GLY A CA 1
ATOM 847 C C . GLY A 1 109 ? -5.426 1.655 4.68 1 91.75 109 GLY A C 1
ATOM 848 O O . GLY A 1 109 ? -5.203 1.604 5.891 1 91.75 109 GLY A O 1
ATOM 849 N N . PHE A 1 110 ? -4.879 0.795 3.805 1 94.25 110 PHE A N 1
ATOM 850 C CA . PHE A 1 110 ? -3.945 -0.25 4.207 1 94.25 110 PHE A CA 1
ATOM 851 C C . PHE A 1 110 ? -2.723 0.35 4.891 1 94.25 110 PHE A C 1
ATOM 853 O O . PHE A 1 110 ? -2.361 -0.052 6 1 94.25 110 PHE A O 1
ATOM 860 N N . GLY A 1 111 ? -2.137 1.384 4.246 1 93.06 111 GLY A N 1
ATOM 861 C CA . GLY A 1 111 ? -0.982 2.061 4.812 1 93.06 111 GLY A CA 1
ATOM 862 C C . GLY A 1 111 ? -1.271 2.705 6.156 1 93.06 111 GLY A C 1
ATOM 863 O O . GLY A 1 111 ? -0.48 2.582 7.094 1 93.06 111 GLY A O 1
ATOM 864 N N . ARG A 1 112 ? -2.406 3.344 6.273 1 90.69 112 ARG A N 1
ATOM 865 C CA . ARG A 1 112 ? -2.785 4.004 7.516 1 90.69 112 ARG A CA 1
ATOM 866 C C . ARG A 1 112 ? -2.971 2.99 8.641 1 90.69 112 ARG A C 1
ATOM 868 O O . ARG A 1 112 ? -2.576 3.242 9.781 1 90.69 112 ARG A O 1
ATOM 875 N N . SER A 1 113 ? -3.553 1.936 8.273 1 91.94 113 SER A N 1
ATOM 876 C CA . SER A 1 113 ? -3.805 0.894 9.26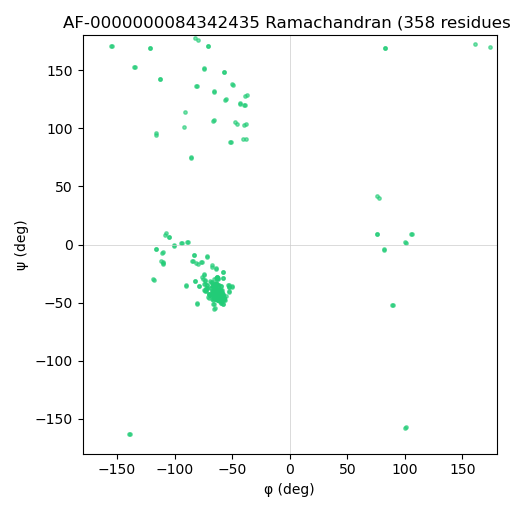6 1 91.94 113 SER A CA 1
ATOM 877 C C . SER A 1 113 ? -2.498 0.34 9.828 1 91.94 113 SER A C 1
ATOM 879 O O . SER A 1 113 ? -2.447 -0.089 10.984 1 91.94 113 SER A O 1
ATOM 881 N N . LEU A 1 114 ? -1.414 0.34 9.078 1 92.25 114 LEU A N 1
ATOM 882 C CA . LEU A 1 114 ? -0.131 -0.213 9.5 1 92.25 114 LEU A CA 1
ATOM 883 C C . LEU A 1 114 ? 0.548 0.7 10.516 1 92.25 114 LEU A C 1
ATOM 885 O O . LEU A 1 114 ? 1.32 0.234 11.359 1 92.25 114 LEU A O 1
ATOM 889 N N . VAL A 1 115 ? 0.26 1.991 10.508 1 84.88 115 VAL A N 1
ATOM 890 C CA . VAL A 1 115 ? 1.001 2.924 11.352 1 84.88 115 VAL A CA 1
ATOM 891 C C . VAL A 1 115 ? 0.099 3.439 12.469 1 84.88 115 VAL A C 1
ATOM 893 O O . VAL A 1 115 ? 0.575 4.059 13.422 1 84.88 115 VAL A O 1
ATOM 896 N N . GLU A 1 116 ? -1.217 3.221 12.305 1 83.19 116 GLU A N 1
ATOM 897 C CA . GLU A 1 116 ? -2.174 3.66 13.312 1 83.19 116 GLU A CA 1
ATOM 898 C C . GLU A 1 116 ? -2.9 2.475 13.938 1 83.19 116 GLU A C 1
ATOM 900 O O . GLU A 1 116 ? -3.904 2.002 13.406 1 83.19 116 GLU A O 1
ATOM 905 N N . PRO A 1 117 ? -2.383 2.029 15.023 1 78.81 117 PRO A N 1
ATOM 906 C CA . PRO A 1 117 ? -2.986 0.835 15.617 1 78.81 117 PRO A CA 1
ATOM 907 C C . PRO A 1 117 ? -4.398 1.088 16.156 1 78.81 117 PRO A C 1
ATOM 909 O O . PRO A 1 117 ? -5.148 0.14 16.391 1 78.81 117 PRO A O 1
ATOM 912 N N . GLU A 1 118 ? -4.684 2.406 16.344 1 86.75 118 GLU A N 1
ATOM 913 C CA . GLU A 1 118 ? -6.016 2.768 16.828 1 86.75 118 GLU A CA 1
ATOM 914 C C . GLU A 1 118 ? -6.723 3.695 15.836 1 86.75 118 GLU A C 1
ATOM 916 O O . GLU A 1 118 ? -6.195 3.992 14.766 1 86.75 118 GLU A O 1
ATOM 921 N N . GLY A 1 119 ? -8.008 3.889 16.078 1 87.12 119 GLY A N 1
ATOM 922 C CA . GLY A 1 119 ? -8.727 4.84 15.242 1 87.12 119 GLY A CA 1
ATOM 923 C C . GLY A 1 119 ? -9.547 4.176 14.148 1 87.12 119 GLY A C 1
ATOM 924 O O . GLY A 1 119 ? -9.883 2.994 14.25 1 87.12 119 GLY A O 1
ATOM 925 N N . PRO A 1 120 ? -9.828 4.93 13.133 1 90.62 120 PRO A N 1
ATOM 926 C CA . PRO A 1 120 ? -10.789 4.445 12.141 1 90.62 120 PRO A CA 1
ATOM 927 C C . PRO A 1 120 ? -10.195 3.393 11.211 1 90.62 120 PRO A C 1
ATOM 929 O O . PRO A 1 120 ? -10.938 2.637 10.57 1 90.62 120 PRO A O 1
ATOM 932 N N . TRP A 1 121 ? -8.883 3.307 11.227 1 90.94 121 TRP A N 1
ATOM 933 C CA . TRP A 1 121 ? -8.227 2.4 10.297 1 90.94 121 TRP A CA 1
ATOM 934 C C . TRP A 1 121 ? -7.824 1.102 10.984 1 90.94 121 TRP A C 1
ATOM 936 O O . TRP A 1 121 ? -7.273 0.198 10.359 1 90.94 121 TRP A O 1
ATOM 946 N N . ALA A 1 122 ? -8.133 1.043 12.258 1 91.38 122 ALA A N 1
ATOM 947 C CA . ALA A 1 122 ? -7.719 -0.106 13.062 1 91.38 122 ALA A CA 1
ATOM 948 C C . ALA A 1 122 ? -8.227 -1.41 12.453 1 91.38 122 ALA A C 1
ATOM 950 O O . ALA A 1 122 ? -9.414 -1.537 12.141 1 91.38 122 ALA A O 1
ATOM 951 N N . GLY A 1 123 ? -7.254 -2.334 12.203 1 91.44 123 GLY A N 1
ATOM 952 C CA . GLY A 1 123 ? -7.594 -3.672 11.742 1 91.44 123 GLY A CA 1
ATOM 953 C C . GLY A 1 123 ? -7.859 -3.74 10.25 1 91.44 123 GLY A C 1
ATOM 954 O O . GLY A 1 123 ? -8.117 -4.816 9.711 1 91.44 123 GLY A O 1
ATOM 955 N N . PHE A 1 124 ? -7.84 -2.572 9.586 1 92.81 124 PHE A N 1
ATOM 956 C CA . PHE A 1 124 ? -8.18 -2.518 8.172 1 92.81 124 PHE A CA 1
ATOM 957 C C . PHE A 1 124 ? -7.289 -3.451 7.363 1 92.81 124 PHE A C 1
ATOM 959 O O . PHE A 1 124 ? -7.781 -4.262 6.574 1 92.81 124 PHE A O 1
ATOM 966 N N . ALA A 1 125 ? -6.008 -3.436 7.551 1 94.75 125 ALA A N 1
ATOM 967 C CA . ALA A 1 125 ? -5.07 -4.258 6.793 1 94.75 125 ALA A CA 1
ATOM 968 C C . ALA A 1 125 ? -5.32 -5.746 7.035 1 94.75 125 ALA A C 1
ATOM 970 O O . ALA A 1 125 ? -5.418 -6.527 6.086 1 94.75 125 ALA A O 1
ATOM 971 N N . GLU A 1 126 ? -5.492 -6.109 8.266 1 94.81 126 GLU A N 1
ATOM 972 C CA . GLU A 1 126 ? -5.715 -7.512 8.609 1 94.81 126 GLU A CA 1
ATOM 973 C C . GLU A 1 126 ? -7.047 -8.016 8.062 1 94.81 126 GLU A C 1
ATOM 975 O O . GLU A 1 126 ? -7.133 -9.125 7.543 1 94.81 126 GLU A O 1
ATOM 980 N N . ARG A 1 127 ? -8.047 -7.219 8.133 1 91.94 127 ARG A N 1
ATOM 981 C CA . ARG A 1 127 ? -9.359 -7.602 7.625 1 91.94 127 ARG A CA 1
ATOM 982 C C . ARG A 1 127 ? -9.336 -7.754 6.109 1 91.94 127 ARG A C 1
ATOM 984 O O . ARG A 1 127 ? -10.023 -8.617 5.559 1 91.94 127 ARG A O 1
ATOM 991 N N . SER A 1 128 ? -8.547 -6.898 5.5 1 90.75 128 SER A N 1
ATOM 992 C CA . SER A 1 128 ? -8.43 -6.992 4.047 1 90.75 128 SER A CA 1
ATOM 993 C C . SER A 1 128 ? -7.824 -8.328 3.629 1 90.75 128 SER A C 1
ATOM 995 O O . SER A 1 128 ? -8.078 -8.812 2.523 1 90.75 128 SER A O 1
ATOM 997 N N . VAL A 1 129 ? -6.996 -8.945 4.48 1 94.38 129 VAL A N 1
ATOM 998 C CA . VAL A 1 129 ? -6.406 -10.25 4.207 1 94.38 129 VAL A CA 1
ATOM 999 C C . VAL A 1 129 ? -7.414 -11.352 4.516 1 94.38 129 VAL A C 1
ATOM 1001 O O . VAL A 1 129 ? -7.723 -12.18 3.656 1 94.38 129 VAL A O 1
ATOM 1004 N N . THR A 1 130 ? -7.98 -11.289 5.684 1 93.06 130 THR A N 1
ATOM 1005 C CA . THR A 1 130 ? -8.852 -12.367 6.148 1 93.06 130 THR A CA 1
ATOM 1006 C C . THR A 1 130 ? -10.086 -12.484 5.262 1 93.06 130 THR A C 1
ATOM 1008 O O . THR A 1 130 ? -10.523 -13.586 4.941 1 93.06 130 THR A O 1
ATOM 1011 N N . ASP A 1 131 ? -10.602 -11.344 4.844 1 88.56 131 ASP A N 1
ATOM 1012 C CA . ASP A 1 131 ? -11.789 -11.344 3.994 1 88.56 131 ASP A CA 1
ATOM 1013 C C . ASP A 1 131 ? -11.516 -12.047 2.666 1 88.56 131 ASP A C 1
ATOM 1015 O O . ASP A 1 131 ? -12.297 -12.891 2.227 1 88.56 131 ASP A O 1
ATOM 1019 N N . TRP A 1 132 ? -10.43 -11.773 2.047 1 90.56 132 TRP A N 1
ATOM 1020 C CA . TRP A 1 132 ? -10.109 -12.336 0.742 1 90.56 132 TRP A CA 1
ATOM 1021 C C . TRP A 1 132 ? -9.742 -13.812 0.865 1 90.56 132 TRP A C 1
ATOM 1023 O O . TRP A 1 132 ? -10.07 -14.617 -0.006 1 90.56 132 TRP A O 1
ATOM 1033 N N . LEU A 1 133 ? -9.031 -14.133 1.909 1 93.69 133 LEU A N 1
ATOM 1034 C CA . LEU A 1 133 ? -8.68 -15.531 2.117 1 93.69 133 LEU A CA 1
ATOM 1035 C C . LEU A 1 133 ? -9.93 -16.391 2.303 1 93.69 133 LEU A C 1
ATOM 1037 O O . LEU A 1 133 ? -9.984 -17.516 1.826 1 93.69 133 LEU A O 1
ATOM 1041 N N . GLU A 1 134 ? -10.859 -15.82 3.004 1 90.88 134 GLU A N 1
ATOM 1042 C CA . GLU A 1 134 ? -12.117 -16.531 3.203 1 90.88 134 GLU A CA 1
ATOM 1043 C C . GLU A 1 134 ? -12.828 -16.781 1.875 1 90.88 134 GLU A C 1
ATOM 1045 O O . GLU A 1 134 ? -13.383 -17.859 1.653 1 90.88 134 GLU A O 1
ATOM 1050 N N . ILE A 1 135 ? -12.805 -15.82 1.019 1 89.12 135 ILE A N 1
ATOM 1051 C CA . ILE A 1 135 ? -13.406 -15.953 -0.301 1 89.12 135 ILE A CA 1
ATOM 1052 C C . ILE A 1 135 ? -12.695 -17.047 -1.093 1 89.12 135 ILE A C 1
ATOM 1054 O O . ILE A 1 135 ? -13.336 -17.922 -1.677 1 89.12 135 ILE A O 1
ATOM 1058 N N . LEU A 1 136 ? -11.398 -17.047 -1.128 1 92.88 136 LEU A N 1
ATOM 1059 C CA . LEU A 1 136 ? -10.617 -18.031 -1.882 1 92.88 136 LEU A CA 1
ATOM 1060 C C . LEU A 1 136 ? -10.766 -19.422 -1.282 1 92.88 136 LEU A C 1
ATOM 1062 O O . LEU A 1 136 ? -10.82 -20.406 -2.014 1 92.88 136 LEU A O 1
ATOM 1066 N N . ALA A 1 137 ? -10.875 -19.453 0.05 1 91.81 137 ALA A N 1
ATOM 1067 C CA . ALA A 1 137 ? -11.117 -20.719 0.721 1 91.81 137 ALA A CA 1
ATOM 1068 C C . ALA A 1 137 ? -12.477 -21.297 0.33 1 91.81 137 ALA A C 1
ATOM 1070 O O . ALA A 1 137 ? -12.609 -22.516 0.135 1 91.81 137 ALA A O 1
ATOM 1071 N N . SER A 1 138 ? -13.43 -20.453 0.244 1 89.19 138 SER A N 1
ATOM 1072 C CA . SER A 1 138 ? -14.773 -20.891 -0.119 1 89.19 138 SER A CA 1
ATOM 1073 C C . SER A 1 138 ? -14.805 -21.453 -1.534 1 89.19 138 SER A C 1
ATOM 1075 O O . SER A 1 138 ? -15.711 -22.219 -1.885 1 89.19 138 SER A O 1
ATOM 1077 N N . ALA A 1 139 ? -13.836 -21.094 -2.322 1 90.06 139 ALA A N 1
ATOM 1078 C CA . ALA A 1 139 ? -13.711 -21.625 -3.68 1 90.06 139 ALA A CA 1
ATOM 1079 C C . ALA A 1 139 ? -12.906 -22.922 -3.695 1 90.06 139 ALA A C 1
ATOM 1081 O O . ALA A 1 139 ? -12.586 -23.438 -4.762 1 90.06 139 ALA A O 1
ATOM 1082 N N . GLY A 1 140 ? -12.477 -23.391 -2.473 1 90.06 140 GLY A N 1
ATOM 1083 C CA . GLY A 1 140 ? -11.891 -24.719 -2.363 1 90.06 140 GLY A CA 1
ATOM 1084 C C . GLY A 1 140 ? -10.383 -24.688 -2.164 1 90.06 140 GLY A C 1
ATOM 1085 O O . GLY A 1 140 ? -9.727 -25.719 -2.213 1 90.06 140 GLY A O 1
ATOM 1086 N N . ALA A 1 141 ? -9.867 -23.531 -1.948 1 92.88 141 ALA A N 1
ATOM 1087 C CA . ALA A 1 141 ? -8.414 -23.438 -1.778 1 92.88 141 ALA A CA 1
ATOM 1088 C C . ALA A 1 141 ? -8.008 -23.812 -0.357 1 92.88 141 ALA A C 1
ATOM 1090 O O . ALA A 1 141 ? -8.672 -23.438 0.609 1 92.88 141 ALA A O 1
ATOM 1091 N N . ASP A 1 142 ? -6.945 -24.609 -0.3 1 94.44 142 ASP A N 1
ATOM 1092 C CA . ASP A 1 142 ? -6.32 -24.719 1.015 1 94.44 142 ASP A CA 1
ATOM 1093 C C . ASP A 1 142 ? -5.602 -23.438 1.402 1 94.44 142 ASP A C 1
ATOM 1095 O O . ASP A 1 142 ? -5.484 -22.516 0.588 1 94.44 142 ASP A O 1
ATOM 1099 N N . ALA A 1 143 ? -5.16 -23.328 2.602 1 94.81 143 ALA A N 1
ATOM 1100 C CA . ALA A 1 143 ? -4.633 -22.094 3.166 1 94.81 143 ALA A CA 1
ATOM 1101 C C . ALA A 1 143 ? -3.441 -21.578 2.357 1 94.81 143 ALA A C 1
ATOM 1103 O O . ALA A 1 143 ? -3.334 -20.375 2.086 1 94.81 143 ALA A O 1
ATOM 1104 N N . GLU A 1 144 ? -2.561 -22.453 2.01 1 95.38 144 GLU A N 1
ATOM 1105 C CA . GLU A 1 144 ? -1.357 -22.078 1.278 1 95.38 144 GLU A CA 1
ATOM 1106 C C . GLU A 1 144 ? -1.701 -21.562 -0.118 1 95.38 144 GLU A C 1
ATOM 1108 O O . GLU A 1 144 ? -1.178 -20.531 -0.555 1 95.38 144 GLU A O 1
ATOM 1113 N N . THR A 1 145 ? -2.58 -22.281 -0.798 1 95.88 145 THR A N 1
ATOM 1114 C CA . THR A 1 145 ? -3 -21.891 -2.139 1 95.88 145 THR A CA 1
ATOM 1115 C C . THR A 1 145 ? -3.756 -20.562 -2.1 1 95.88 145 THR A C 1
ATOM 1117 O O . THR A 1 145 ? -3.543 -19.703 -2.949 1 95.88 145 THR A O 1
ATOM 1120 N N . ALA A 1 146 ? -4.621 -20.422 -1.125 1 96.19 146 ALA A N 1
ATOM 1121 C CA . ALA A 1 146 ? -5.363 -19.172 -0.969 1 96.19 146 ALA A CA 1
ATOM 1122 C C . ALA A 1 146 ? -4.414 -18 -0.737 1 96.19 146 ALA A C 1
ATOM 1124 O O . ALA A 1 146 ? -4.566 -16.938 -1.351 1 96.19 146 ALA A O 1
ATOM 1125 N N . SER A 1 147 ? -3.436 -18.25 0.125 1 97.81 147 SER A N 1
ATOM 1126 C CA . SER A 1 147 ? -2.467 -17.203 0.43 1 97.81 147 SER A CA 1
ATOM 1127 C C . SER A 1 147 ? -1.63 -16.859 -0.795 1 97.81 147 SER A C 1
ATOM 1129 O O . SER A 1 147 ? -1.341 -15.68 -1.039 1 97.81 147 SER A O 1
ATOM 1131 N N . ALA A 1 148 ? -1.256 -17.891 -1.565 1 97.94 148 ALA A N 1
ATOM 1132 C CA . ALA A 1 148 ? -0.485 -17.672 -2.785 1 97.94 148 ALA A CA 1
ATOM 1133 C C . ALA A 1 148 ? -1.297 -16.875 -3.809 1 97.94 148 ALA A C 1
ATOM 1135 O O . ALA A 1 148 ? -0.793 -15.93 -4.41 1 97.94 148 ALA A O 1
ATOM 1136 N N . ALA A 1 149 ? -2.549 -17.25 -3.98 1 97.25 149 ALA A N 1
ATOM 1137 C CA . ALA A 1 149 ? -3.426 -16.531 -4.91 1 97.25 149 ALA A CA 1
ATOM 1138 C C . ALA A 1 149 ? -3.623 -15.086 -4.488 1 97.25 149 ALA A C 1
ATOM 1140 O O . ALA A 1 149 ? -3.576 -14.18 -5.32 1 97.25 149 ALA A O 1
ATOM 1141 N N . LEU A 1 150 ? -3.814 -14.891 -3.193 1 97.25 150 LEU A N 1
ATOM 1142 C CA . LEU A 1 150 ? -3.99 -13.539 -2.66 1 97.25 150 LEU A CA 1
ATOM 1143 C C . LEU A 1 150 ? -2.75 -12.688 -2.912 1 97.25 150 LEU A C 1
ATOM 1145 O O . LEU A 1 150 ? -2.859 -11.523 -3.291 1 97.25 150 LEU A O 1
ATOM 1149 N N . ALA A 1 151 ? -1.573 -13.273 -2.699 1 98.25 151 ALA A N 1
ATOM 1150 C CA . ALA A 1 151 ? -0.325 -12.562 -2.947 1 98.25 151 ALA A CA 1
ATOM 1151 C C . ALA A 1 151 ? -0.232 -12.109 -4.402 1 98.25 151 ALA A C 1
ATOM 1153 O O . ALA A 1 151 ? 0.093 -10.953 -4.68 1 98.25 151 ALA A O 1
ATOM 1154 N N . VAL A 1 152 ? -0.564 -12.977 -5.289 1 98.06 152 VAL A N 1
ATOM 1155 C CA . VAL A 1 152 ? -0.514 -12.68 -6.719 1 98.06 152 VAL A CA 1
ATOM 1156 C C . VAL A 1 152 ? -1.476 -11.539 -7.039 1 98.06 152 VAL A C 1
ATOM 1158 O O . VAL A 1 152 ? -1.104 -10.578 -7.719 1 98.06 152 VAL A O 1
ATOM 1161 N N . LEU A 1 153 ? -2.65 -11.625 -6.555 1 97.44 153 LEU A N 1
ATOM 1162 C CA . LEU A 1 153 ? -3.699 -10.656 -6.855 1 97.44 153 LEU A CA 1
ATOM 1163 C C . LEU A 1 153 ? -3.342 -9.273 -6.312 1 97.44 153 LEU A C 1
ATOM 1165 O O . LEU A 1 153 ? -3.42 -8.281 -7.031 1 97.44 153 LEU A O 1
ATOM 1169 N N . ARG A 1 154 ? -2.92 -9.211 -5.109 1 98.12 154 ARG A N 1
ATOM 1170 C CA . ARG A 1 154 ? -2.615 -7.93 -4.484 1 98.12 154 ARG A CA 1
ATOM 1171 C C . ARG A 1 154 ? -1.336 -7.332 -5.059 1 98.12 154 ARG A C 1
ATOM 1173 O O . ARG A 1 154 ? -1.229 -6.113 -5.211 1 98.12 154 ARG A O 1
ATOM 1180 N N . GLY A 1 155 ? -0.359 -8.203 -5.336 1 98.5 155 GLY A N 1
ATOM 1181 C CA . GLY A 1 155 ? 0.821 -7.707 -6.023 1 98.5 155 GLY A CA 1
ATOM 1182 C C . GLY A 1 155 ? 0.519 -7.152 -7.402 1 98.5 155 GLY A C 1
ATOM 1183 O O . GLY A 1 155 ? 1.041 -6.105 -7.785 1 98.5 155 GLY A O 1
ATOM 1184 N N . GLY A 1 156 ? -0.294 -7.867 -8.164 1 98.5 156 GLY A N 1
ATOM 1185 C CA . GLY A 1 156 ? -0.745 -7.367 -9.453 1 98.5 156 GLY A CA 1
ATOM 1186 C C . GLY A 1 156 ? -1.479 -6.043 -9.352 1 98.5 156 GLY A C 1
ATOM 1187 O O . GLY A 1 156 ? -1.273 -5.148 -10.172 1 98.5 156 GLY A O 1
ATOM 1188 N N . MET A 1 157 ? -2.354 -5.98 -8.336 1 98.12 157 MET A N 1
ATOM 1189 C CA . MET A 1 157 ? -3.107 -4.754 -8.094 1 98.12 157 MET A CA 1
ATOM 1190 C C . MET A 1 157 ? -2.17 -3.574 -7.867 1 98.12 157 MET A C 1
ATOM 1192 O O . MET A 1 157 ? -2.371 -2.5 -8.438 1 98.12 157 MET A O 1
ATOM 1196 N N . LEU A 1 158 ? -1.129 -3.75 -7.039 1 98.31 158 LEU A N 1
ATOM 1197 C CA . LEU A 1 158 ? -0.158 -2.689 -6.793 1 98.31 158 LEU A CA 1
ATOM 1198 C C . LEU A 1 158 ? 0.533 -2.275 -8.086 1 98.31 158 LEU A C 1
ATOM 1200 O O . LEU A 1 158 ? 0.676 -1.082 -8.367 1 98.31 158 LEU A O 1
ATOM 1204 N N . ASP A 1 159 ? 0.959 -3.211 -8.852 1 98.44 159 ASP A N 1
ATOM 1205 C CA . ASP A 1 159 ? 1.626 -2.928 -10.117 1 98.44 159 ASP A CA 1
ATOM 1206 C C . ASP A 1 159 ? 0.695 -2.184 -11.07 1 98.44 159 ASP A C 1
ATOM 1208 O O . ASP A 1 159 ? 1.096 -1.198 -11.695 1 98.44 159 ASP A O 1
ATOM 1212 N N . LEU A 1 160 ? -0.509 -2.643 -11.141 1 98.12 160 LEU A N 1
ATOM 1213 C CA . LEU A 1 160 ? -1.502 -2.018 -12.008 1 98.12 160 LEU A CA 1
ATOM 1214 C C . LEU A 1 160 ? -1.71 -0.555 -11.633 1 98.12 160 LEU A C 1
ATOM 1216 O O . LEU A 1 160 ? -1.736 0.317 -12.5 1 98.12 160 LEU A O 1
ATOM 1220 N N . LEU A 1 161 ? -1.821 -0.297 -10.391 1 97.38 161 LEU A N 1
ATOM 1221 C CA . LEU A 1 161 ? -2.02 1.065 -9.906 1 97.38 161 LEU A CA 1
ATOM 1222 C C . LEU A 1 161 ? -0.8 1.932 -10.203 1 97.38 161 LEU A C 1
ATOM 1224 O O . LEU A 1 161 ? -0.936 3.121 -10.5 1 97.38 161 LEU A O 1
ATOM 1228 N N . ALA A 1 162 ? 0.358 1.386 -10.156 1 97.06 162 ALA A N 1
ATOM 1229 C CA . ALA A 1 162 ? 1.609 2.123 -10.312 1 97.06 162 ALA A CA 1
ATOM 1230 C C . ALA A 1 162 ? 1.889 2.424 -11.781 1 97.06 162 ALA A C 1
ATOM 1232 O O . ALA A 1 162 ? 2.408 3.492 -12.117 1 97.06 162 ALA A O 1
ATOM 1233 N N . THR A 1 163 ? 1.531 1.509 -12.703 1 96.81 163 THR A N 1
ATOM 1234 C CA . THR A 1 163 ? 2.045 1.616 -14.07 1 96.81 163 THR A CA 1
ATOM 1235 C C . THR A 1 163 ? 0.905 1.802 -15.062 1 96.81 163 THR A C 1
ATOM 1237 O O . THR A 1 163 ? 1.118 2.285 -16.172 1 96.81 163 THR A O 1
ATOM 1240 N N . GLY A 1 164 ? -0.251 1.233 -14.695 1 96.81 164 GLY A N 1
ATOM 1241 C CA . GLY A 1 164 ? -1.382 1.286 -15.609 1 96.81 164 GLY A CA 1
ATOM 1242 C C . GLY A 1 164 ? -1.261 0.312 -16.766 1 96.81 164 GLY A C 1
ATOM 1243 O O . GLY A 1 164 ? -2.053 0.359 -17.703 1 96.81 164 GLY A O 1
ATOM 1244 N N . ASP A 1 165 ? -0.268 -0.573 -16.719 1 97.25 165 ASP A N 1
ATOM 1245 C CA . ASP A 1 165 ? -0.019 -1.508 -17.812 1 97.25 165 ASP A CA 1
ATOM 1246 C C . ASP A 1 165 ? -0.878 -2.762 -17.672 1 97.25 165 ASP A C 1
ATOM 1248 O O . ASP A 1 165 ? -0.362 -3.844 -17.375 1 97.25 165 ASP A O 1
ATOM 1252 N N . THR A 1 166 ? -2.16 -2.635 -17.969 1 97.75 166 THR A N 1
ATOM 1253 C CA . THR A 1 166 ? -3.166 -3.66 -17.719 1 97.75 166 THR A CA 1
ATOM 1254 C C . THR A 1 166 ? -2.822 -4.953 -18.453 1 97.75 166 THR A C 1
ATOM 1256 O O . THR A 1 166 ? -2.939 -6.043 -17.891 1 97.75 166 THR A O 1
ATOM 1259 N N . GLU A 1 167 ? -2.371 -4.855 -19.641 1 97.56 167 GLU A N 1
ATOM 1260 C CA . GLU A 1 167 ? -2.098 -6.039 -20.453 1 97.56 167 GLU A CA 1
ATOM 1261 C C . GLU A 1 167 ? -0.948 -6.855 -19.875 1 97.56 167 GLU A C 1
ATOM 1263 O O . GLU A 1 167 ? -1.089 -8.055 -19.641 1 97.56 167 GLU A O 1
ATOM 1268 N N . ARG A 1 168 ? 0.152 -6.18 -19.609 1 97.06 168 ARG A N 1
ATOM 1269 C CA . ARG A 1 168 ? 1.326 -6.855 -19.062 1 97.06 168 ARG A CA 1
ATOM 1270 C C . ARG A 1 168 ? 1.011 -7.5 -17.719 1 97.06 168 ARG A C 1
ATOM 1272 O O . ARG A 1 168 ? 1.361 -8.656 -17.484 1 97.06 168 ARG A O 1
ATOM 1279 N N . ILE A 1 169 ? 0.324 -6.805 -16.891 1 98.19 169 ILE A N 1
ATOM 1280 C CA . ILE A 1 169 ? 0.093 -7.27 -15.523 1 98.19 169 ILE A CA 1
ATOM 1281 C C . ILE A 1 169 ? -0.928 -8.406 -15.531 1 98.19 169 ILE A C 1
ATOM 1283 O O . ILE A 1 169 ? -0.802 -9.367 -14.773 1 98.19 169 ILE A O 1
ATOM 1287 N N . THR A 1 170 ? -1.93 -8.25 -16.375 1 98.5 170 THR A N 1
ATOM 1288 C CA . THR A 1 170 ? -2.92 -9.32 -16.484 1 98.5 170 THR A CA 1
ATOM 1289 C C . THR A 1 170 ? -2.27 -10.617 -16.938 1 98.5 170 THR A C 1
ATOM 1291 O O . THR A 1 170 ? -2.545 -11.688 -16.375 1 98.5 170 THR A O 1
ATOM 1294 N N . ALA A 1 171 ? -1.396 -10.539 -17.922 1 97.75 171 ALA A N 1
ATOM 1295 C CA . ALA A 1 171 ? -0.676 -11.727 -18.391 1 97.75 171 ALA A CA 1
ATOM 1296 C C . ALA A 1 171 ? 0.147 -12.336 -17.25 1 97.75 171 ALA A C 1
ATOM 1298 O O . ALA A 1 171 ? 0.166 -13.562 -17.078 1 97.75 171 ALA A O 1
ATOM 1299 N N . ALA A 1 172 ? 0.802 -11.5 -16.469 1 97.62 172 ALA A N 1
ATOM 1300 C CA . ALA A 1 172 ? 1.634 -11.953 -15.367 1 97.62 172 ALA A CA 1
ATOM 1301 C C . ALA A 1 172 ? 0.789 -12.625 -14.281 1 97.62 172 ALA A C 1
ATOM 1303 O O . ALA A 1 172 ? 1.16 -13.672 -13.758 1 97.62 172 ALA A O 1
ATOM 1304 N N . VAL A 1 173 ? -0.355 -11.984 -13.938 1 98.06 173 VAL A N 1
ATOM 1305 C CA . VAL A 1 173 ? -1.254 -12.516 -12.922 1 98.06 173 VAL A CA 1
ATOM 1306 C C . VAL A 1 173 ? -1.787 -13.875 -13.367 1 98.06 173 VAL A C 1
ATOM 1308 O O . VAL A 1 173 ? -1.769 -14.844 -12.594 1 98.06 173 VAL A O 1
ATOM 1311 N N . HIS A 1 174 ? -2.191 -14 -14.625 1 96.81 174 HIS A N 1
ATOM 1312 C CA . HIS A 1 174 ? -2.719 -15.258 -15.133 1 96.81 174 HIS A CA 1
ATOM 1313 C C . HIS A 1 174 ? -1.649 -16.344 -15.125 1 96.81 174 HIS A C 1
ATOM 1315 O O . HIS A 1 174 ? -1.93 -17.5 -14.781 1 96.81 174 HIS A O 1
ATOM 1321 N N . ARG A 1 175 ? -0.457 -15.961 -15.461 1 94.88 175 ARG A N 1
ATOM 1322 C CA . ARG A 1 175 ? 0.651 -16.906 -15.422 1 94.88 175 ARG A CA 1
ATOM 1323 C C . ARG A 1 175 ? 0.877 -17.438 -14.008 1 94.88 175 ARG A C 1
ATOM 1325 O O . ARG A 1 175 ? 1.011 -18.641 -13.797 1 94.88 175 ARG A O 1
ATOM 1332 N N . ALA A 1 176 ? 0.93 -16.562 -13.055 1 96.38 176 ALA A N 1
ATOM 1333 C CA . ALA A 1 176 ? 1.189 -16.938 -11.664 1 96.38 176 ALA A CA 1
ATOM 1334 C C . ALA A 1 176 ? 0.05 -17.781 -11.102 1 96.38 176 ALA A C 1
ATOM 1336 O O . ALA A 1 176 ? 0.287 -18.75 -10.391 1 96.38 176 ALA A O 1
ATOM 1337 N N . LEU A 1 177 ? -1.195 -17.391 -11.453 1 95.75 177 LEU A N 1
ATOM 1338 C CA . LEU A 1 177 ? -2.35 -18.125 -10.938 1 95.75 177 LEU A CA 1
ATOM 1339 C C . LEU A 1 177 ? -2.426 -19.531 -11.539 1 95.75 177 LEU A C 1
ATOM 1341 O O . LEU A 1 177 ? -2.842 -20.469 -10.875 1 95.75 177 LEU A O 1
ATOM 1345 N N . ALA A 1 178 ? -2.076 -19.672 -12.836 1 90.75 178 ALA A N 1
ATOM 1346 C CA . ALA A 1 178 ? -2.135 -20.953 -13.523 1 90.75 178 ALA A CA 1
ATOM 1347 C C . ALA A 1 178 ? -1.271 -22 -12.82 1 90.75 178 ALA A C 1
ATOM 1349 O O . ALA A 1 178 ? -1.593 -23.188 -12.836 1 90.75 178 ALA A O 1
ATOM 1350 N N . ALA A 1 179 ? -0.329 -21.5 -12.117 1 82.69 179 ALA A N 1
ATOM 1351 C CA . ALA A 1 179 ? 0.636 -22.391 -11.477 1 82.69 179 ALA A CA 1
ATOM 1352 C C . ALA A 1 179 ? 0.094 -22.922 -10.156 1 82.69 179 ALA A C 1
ATOM 1354 O O . ALA A 1 179 ? 0.671 -23.844 -9.57 1 82.69 179 ALA A O 1
ATOM 1355 N N . LEU A 1 180 ? -0.994 -22.391 -9.734 1 86.69 180 LEU A N 1
ATOM 1356 C CA . LEU A 1 180 ? -1.575 -22.812 -8.461 1 86.69 180 LEU A CA 1
ATOM 1357 C C . LEU A 1 180 ? -2.611 -23.906 -8.672 1 86.69 180 LEU A C 1
ATOM 1359 O O . LEU A 1 180 ? -3.27 -24.344 -7.719 1 86.69 180 LEU A O 1
ATOM 1363 N N . ARG A 1 181 ? -2.807 -24.312 -9.875 1 79.38 181 ARG A N 1
ATOM 1364 C CA . ARG A 1 181 ? -3.729 -25.406 -10.172 1 79.38 181 ARG A CA 1
ATOM 1365 C C . ARG A 1 181 ? -3.244 -26.719 -9.562 1 79.38 181 ARG A C 1
ATOM 1367 O O . ARG A 1 181 ? -2.039 -26.922 -9.398 1 79.38 181 ARG A O 1
ATOM 1374 N N . MET B 1 1 ? 31.219 27.453 -14.812 1 40.66 1 MET B N 1
ATOM 1375 C CA . MET B 1 1 ? 31.703 26.812 -13.594 1 40.66 1 MET B CA 1
ATOM 1376 C C . MET B 1 1 ? 30.609 25.984 -12.93 1 40.66 1 MET B C 1
ATOM 1378 O O . MET B 1 1 ? 29.688 26.547 -12.32 1 40.66 1 MET B O 1
ATOM 1382 N N . THR B 1 2 ? 30.156 24.875 -13.461 1 43.62 2 THR B N 1
ATOM 1383 C CA . THR B 1 2 ? 29.094 23.984 -12.984 1 43.62 2 THR B CA 1
ATOM 1384 C C . THR B 1 2 ? 29.328 23.578 -11.531 1 43.62 2 THR B C 1
ATOM 1386 O O . THR B 1 2 ? 30.391 23.062 -11.195 1 43.62 2 THR B O 1
ATOM 1389 N N . ALA B 1 3 ? 28.844 24.344 -10.648 1 45.53 3 ALA B N 1
ATOM 1390 C CA . ALA B 1 3 ? 29.094 24.141 -9.219 1 45.53 3 ALA B CA 1
ATOM 1391 C C . ALA B 1 3 ? 29.109 22.656 -8.875 1 45.53 3 ALA B C 1
ATOM 1393 O O . ALA B 1 3 ? 28.203 21.906 -9.273 1 45.53 3 ALA B O 1
ATOM 1394 N N . THR B 1 4 ? 30.109 21.953 -8.648 1 48.03 4 THR B N 1
ATOM 1395 C CA . THR B 1 4 ? 30.266 20.578 -8.203 1 48.03 4 THR B CA 1
ATOM 1396 C C . THR B 1 4 ? 29.375 20.281 -7.004 1 48.03 4 THR B C 1
ATOM 1398 O O . THR B 1 4 ? 29.422 20.984 -5.992 1 48.03 4 THR B O 1
ATOM 1401 N N . PRO B 1 5 ? 28.25 19.531 -7.148 1 54.03 5 PRO B N 1
ATOM 1402 C CA . PRO B 1 5 ? 27.422 19.281 -5.969 1 54.03 5 PRO B CA 1
ATOM 1403 C C . PRO B 1 5 ? 28.25 19 -4.715 1 54.03 5 PRO B C 1
ATOM 1405 O O . PRO B 1 5 ? 29.141 18.141 -4.734 1 54.03 5 PRO B O 1
ATOM 1408 N N . GLN B 1 6 ? 28.625 19.938 -3.895 1 59.38 6 GLN B N 1
ATOM 1409 C CA . GLN B 1 6 ? 29.359 19.797 -2.641 1 59.38 6 GLN B CA 1
ATOM 1410 C C . GLN B 1 6 ? 28.828 18.641 -1.814 1 59.38 6 GLN B C 1
ATOM 1412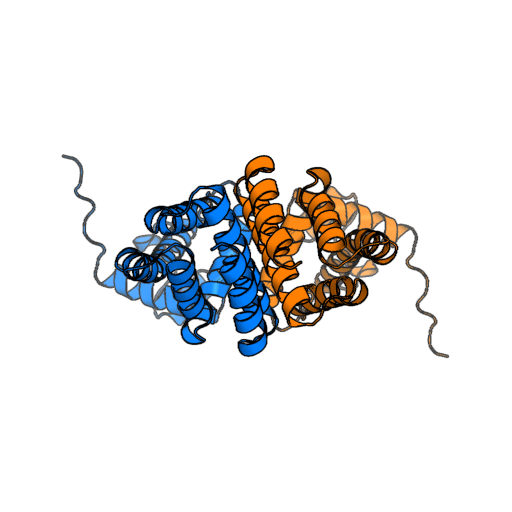 O O . GLN B 1 6 ? 27.625 18.406 -1.748 1 59.38 6 GLN B O 1
ATOM 1417 N N . ALA B 1 7 ? 29.672 17.656 -1.491 1 62.38 7 ALA B N 1
ATOM 1418 C CA . ALA B 1 7 ? 29.406 16.547 -0.566 1 62.38 7 ALA B CA 1
ATOM 1419 C C . ALA B 1 7 ? 28.562 17.031 0.62 1 62.38 7 ALA B C 1
ATOM 1421 O O . ALA B 1 7 ? 28.766 18.141 1.121 1 62.38 7 ALA B O 1
ATOM 1422 N N . PRO B 1 8 ? 27.391 16.234 0.86 1 69.12 8 PRO B N 1
ATOM 1423 C CA . PRO B 1 8 ? 26.625 16.703 2.02 1 69.12 8 PRO B CA 1
ATOM 1424 C C . PRO B 1 8 ? 27.5 16.891 3.262 1 69.12 8 PRO B C 1
ATOM 1426 O O . PRO B 1 8 ? 28.484 16.172 3.451 1 69.12 8 PRO B O 1
ATOM 1429 N N . SER B 1 9 ? 27.281 17.969 3.988 1 82.94 9 SER B N 1
ATOM 1430 C CA . SER B 1 9 ? 27.969 18.234 5.246 1 82.94 9 SER B CA 1
ATOM 1431 C C . SER B 1 9 ? 27.766 17.109 6.246 1 82.94 9 SER B C 1
ATOM 1433 O O . SER B 1 9 ? 26.812 16.328 6.113 1 82.94 9 SER B O 1
ATOM 1435 N N . ALA B 1 10 ? 28.719 16.891 7.066 1 90.12 10 ALA B N 1
ATOM 1436 C CA . ALA B 1 10 ? 28.641 15.906 8.141 1 90.12 10 ALA B CA 1
ATOM 1437 C C . ALA B 1 10 ? 27.359 16.094 8.953 1 90.12 10 ALA B C 1
ATOM 1439 O O . ALA B 1 10 ? 26.719 15.117 9.352 1 90.12 10 ALA B O 1
ATOM 1440 N N . ARG B 1 11 ? 27 17.281 9.117 1 92.06 11 ARG B N 1
ATOM 1441 C CA . ARG B 1 11 ? 25.797 17.609 9.891 1 92.06 11 ARG B CA 1
ATOM 1442 C C . ARG B 1 11 ? 24.531 17.188 9.148 1 92.06 11 ARG B C 1
ATOM 1444 O O . ARG B 1 11 ? 23.594 16.672 9.758 1 92.06 11 ARG B O 1
ATOM 1451 N N . ARG B 1 12 ? 24.484 17.438 7.883 1 96.06 12 ARG B N 1
ATOM 1452 C CA . ARG B 1 12 ? 23.344 17.031 7.074 1 96.06 12 ARG B CA 1
ATOM 1453 C C . ARG B 1 12 ? 23.156 15.516 7.117 1 96.06 12 ARG B C 1
ATOM 1455 O O . ARG B 1 12 ? 22.031 15.023 7.273 1 96.06 12 ARG B O 1
ATOM 1462 N N . THR B 1 13 ? 24.234 14.836 6.996 1 96.31 13 THR B N 1
ATOM 1463 C CA . THR B 1 13 ? 24.188 13.375 7.023 1 96.31 13 THR B CA 1
ATOM 1464 C C . THR B 1 13 ? 23.703 12.875 8.383 1 96.31 13 THR B C 1
ATOM 1466 O O . THR B 1 13 ? 22.875 11.977 8.453 1 96.31 13 THR B O 1
ATOM 1469 N N . GLU B 1 14 ? 24.234 13.438 9.406 1 96.81 14 GLU B N 1
ATOM 1470 C CA . GLU B 1 14 ? 23.844 13.07 10.766 1 96.81 14 GLU B CA 1
ATOM 1471 C C . GLU B 1 14 ? 22.344 13.289 10.992 1 96.81 14 GLU B C 1
ATOM 1473 O O . GLU B 1 14 ? 21.641 12.391 11.469 1 96.81 14 GLU B O 1
ATOM 1478 N N . LEU B 1 15 ? 21.859 14.398 10.586 1 97.38 15 LEU B N 1
ATOM 1479 C CA . LEU B 1 15 ? 20.453 14.742 10.828 1 97.38 15 LEU B CA 1
ATOM 1480 C C . LEU B 1 15 ? 19.531 13.922 9.922 1 97.38 15 LEU B C 1
ATOM 1482 O O . LEU B 1 15 ? 18.422 13.578 10.32 1 97.38 15 LEU B O 1
ATOM 1486 N N . LEU B 1 16 ? 20.047 13.594 8.75 1 97.69 16 LEU B N 1
ATOM 1487 C CA . LEU B 1 16 ? 19.266 12.727 7.879 1 97.69 16 LEU B CA 1
ATOM 1488 C C . LEU B 1 16 ? 19.047 11.359 8.523 1 97.69 16 LEU B C 1
ATOM 1490 O O . LEU B 1 16 ? 17.938 10.828 8.508 1 97.69 16 LEU B O 1
ATOM 1494 N N . GLU B 1 17 ? 20.109 10.867 9.117 1 97.5 17 GLU B N 1
ATOM 1495 C CA . GLU B 1 17 ? 20.031 9.547 9.734 1 97.5 17 GLU B CA 1
ATOM 1496 C C . GLU B 1 17 ? 19.109 9.562 10.953 1 97.5 17 GLU B C 1
ATOM 1498 O O . GLU B 1 17 ? 18.312 8.633 11.148 1 97.5 17 GLU B O 1
ATOM 1503 N N . LEU B 1 18 ? 19.188 10.586 11.711 1 97.88 18 LEU B N 1
ATOM 1504 C CA . LEU B 1 18 ? 18.328 10.719 12.875 1 97.88 18 LEU B CA 1
ATOM 1505 C C . LEU B 1 18 ? 16.859 10.875 12.453 1 97.88 18 LEU B C 1
ATOM 1507 O O . LEU B 1 18 ? 15.969 10.266 13.039 1 97.88 18 LEU B O 1
ATOM 1511 N N . ALA B 1 19 ? 16.672 11.68 11.438 1 97.88 19 ALA B N 1
ATOM 1512 C CA . ALA B 1 19 ? 15.32 11.875 10.906 1 97.88 19 ALA B CA 1
ATOM 1513 C C . ALA B 1 19 ? 14.766 10.57 10.336 1 97.88 19 ALA B C 1
ATOM 1515 O O . ALA B 1 19 ? 13.578 10.273 10.492 1 97.88 19 ALA B O 1
ATOM 1516 N N . TYR B 1 20 ? 15.648 9.891 9.672 1 96.81 20 TYR B N 1
ATOM 1517 C CA . TYR B 1 20 ? 15.266 8.609 9.078 1 96.81 20 TYR B CA 1
ATOM 1518 C C . TYR B 1 20 ? 14.812 7.629 10.148 1 96.81 20 TYR B C 1
ATOM 1520 O O . TYR B 1 20 ? 13.766 6.984 10.008 1 96.81 20 TYR B O 1
ATOM 1528 N N . GLU B 1 21 ? 15.508 7.523 11.234 1 96.38 21 GLU B N 1
ATOM 1529 C CA . GLU B 1 21 ? 15.133 6.656 12.352 1 96.38 21 GLU B CA 1
ATOM 1530 C C . GLU B 1 21 ? 13.797 7.082 12.953 1 96.38 21 GLU B C 1
ATOM 1532 O O . GLU B 1 21 ? 12.977 6.238 13.312 1 96.38 21 GLU B O 1
ATOM 1537 N N . TYR B 1 22 ? 13.672 8.375 13.07 1 96.5 22 TYR B N 1
ATOM 1538 C CA . TYR B 1 22 ? 12.422 8.93 13.578 1 96.5 22 TYR B CA 1
ATOM 1539 C C . TYR B 1 22 ? 11.242 8.516 12.711 1 96.5 22 TYR B C 1
ATOM 1541 O O . TYR B 1 22 ? 10.219 8.055 13.227 1 96.5 22 TYR B O 1
ATOM 1549 N N . VAL B 1 23 ? 11.406 8.547 11.391 1 95.88 23 VAL B N 1
ATOM 1550 C CA . VAL B 1 23 ? 10.328 8.281 10.445 1 95.88 23 VAL B CA 1
ATOM 1551 C C . VAL B 1 23 ? 10.031 6.781 10.414 1 95.88 23 VAL B C 1
ATOM 1553 O O . VAL B 1 23 ? 8.875 6.375 10.273 1 95.88 23 VAL B O 1
ATOM 1556 N N . LEU B 1 24 ? 11.062 5.984 10.578 1 93.94 24 LEU B N 1
ATOM 1557 C CA . LEU B 1 24 ? 10.867 4.539 10.625 1 93.94 24 LEU B CA 1
ATOM 1558 C C . LEU B 1 24 ? 10 4.141 11.812 1 93.94 24 LEU B C 1
ATOM 1560 O O . LEU B 1 24 ? 9.219 3.189 11.727 1 93.94 24 LEU B O 1
ATOM 1564 N N . ARG B 1 25 ? 10.055 4.922 12.852 1 91.12 25 ARG B N 1
ATOM 1565 C CA . ARG B 1 25 ? 9.32 4.613 14.07 1 91.12 25 ARG B CA 1
ATOM 1566 C C . ARG B 1 25 ? 7.922 5.23 14.047 1 91.12 25 ARG B C 1
ATOM 1568 O O . ARG B 1 25 ? 6.957 4.617 14.5 1 91.12 25 ARG B O 1
ATOM 1575 N N . ASN B 1 26 ? 7.812 6.418 13.445 1 89.81 26 ASN B N 1
ATOM 1576 C CA . ASN B 1 26 ? 6.598 7.207 13.617 1 89.81 26 ASN B CA 1
ATOM 1577 C C . ASN B 1 26 ? 5.789 7.281 12.328 1 89.81 26 ASN B C 1
ATOM 1579 O O . ASN B 1 26 ? 4.645 7.742 12.328 1 89.81 26 ASN B O 1
ATOM 1583 N N . GLY B 1 27 ? 6.41 6.754 11.305 1 89.75 27 GLY B N 1
ATOM 1584 C CA . GLY B 1 27 ? 5.773 6.945 10.008 1 89.75 27 GLY B CA 1
ATOM 1585 C C . GLY B 1 27 ? 6.086 8.289 9.383 1 89.75 27 GLY B C 1
ATOM 1586 O O . GLY B 1 27 ? 6.645 9.172 10.039 1 89.75 27 GLY B O 1
ATOM 1587 N N . ILE B 1 28 ? 5.734 8.367 8.195 1 89.06 28 ILE B N 1
ATOM 1588 C CA . ILE B 1 28 ? 6.055 9.602 7.48 1 89.06 28 ILE B CA 1
ATOM 1589 C C . ILE B 1 28 ? 4.773 10.383 7.203 1 89.06 28 ILE B C 1
ATOM 1591 O O . ILE B 1 28 ? 4.816 11.578 6.91 1 89.06 28 ILE B O 1
ATOM 1595 N N . SER B 1 29 ? 3.631 9.555 7.375 1 79 29 SER B N 1
ATOM 1596 C CA . SER B 1 29 ? 2.336 10.203 7.207 1 79 29 SER B CA 1
ATOM 1597 C C . SER B 1 29 ? 2.086 11.234 8.305 1 79 29 SER B C 1
ATOM 1599 O O . SER B 1 29 ? 2.229 10.922 9.492 1 79 29 SER B O 1
ATOM 1601 N N . GLY B 1 30 ? 2.156 12.562 8.062 1 77.94 30 GLY B N 1
ATOM 1602 C CA . GLY B 1 30 ? 1.915 13.609 9.039 1 77.94 30 GLY B CA 1
ATOM 1603 C C . GLY B 1 30 ? 3.191 14.211 9.594 1 77.94 30 GLY B C 1
ATOM 1604 O O . GLY B 1 30 ? 3.172 14.867 10.641 1 77.94 30 GLY B O 1
ATOM 1605 N N . LEU B 1 31 ? 4.223 13.719 9.086 1 88.88 31 LEU B N 1
ATOM 1606 C CA . LEU B 1 31 ? 5.5 14.289 9.5 1 88.88 31 LEU B CA 1
ATOM 1607 C C . LEU B 1 31 ? 5.402 15.797 9.656 1 88.88 31 LEU B C 1
ATOM 1609 O O . LEU B 1 31 ? 4.945 16.5 8.742 1 88.88 31 LEU B O 1
ATOM 1613 N N . SER B 1 32 ? 5.672 16.234 10.852 1 93.25 32 SER B N 1
ATOM 1614 C CA . SER B 1 32 ? 5.73 17.656 11.172 1 93.25 32 SER B CA 1
ATOM 1615 C C . SER B 1 32 ? 7.148 18.094 11.523 1 93.25 32 SER B C 1
ATOM 1617 O O . SER B 1 32 ? 7.879 17.359 12.195 1 93.25 32 SER B O 1
ATOM 1619 N N . LEU B 1 33 ? 7.488 19.25 11.109 1 95.81 33 LEU B N 1
ATOM 1620 C CA . LEU B 1 33 ? 8.867 19.703 11.258 1 95.81 33 LEU B CA 1
ATOM 1621 C C . LEU B 1 33 ? 9.211 19.953 12.719 1 95.81 33 LEU B C 1
ATOM 1623 O O . LEU B 1 33 ? 10.289 19.562 13.18 1 95.81 33 LEU B O 1
ATOM 1627 N N . ARG B 1 34 ? 8.359 20.562 13.445 1 96.25 34 ARG B N 1
ATOM 1628 C CA . ARG B 1 34 ? 8.672 20.953 14.812 1 96.25 34 ARG B CA 1
ATOM 1629 C C . ARG B 1 34 ? 8.883 19.719 15.695 1 96.25 34 ARG B C 1
ATOM 1631 O O . ARG B 1 34 ? 9.938 19.578 16.31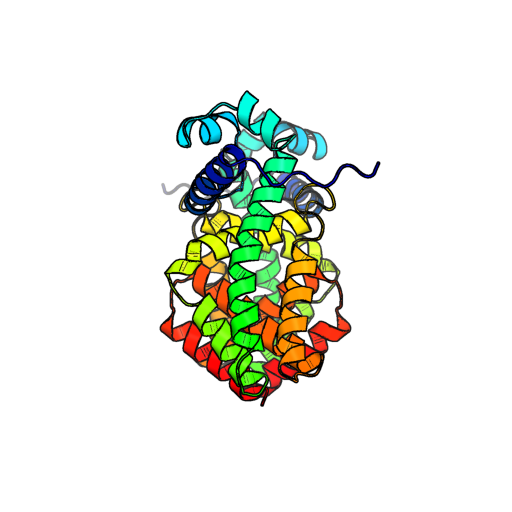2 1 96.25 34 ARG B O 1
ATOM 1638 N N . PRO B 1 35 ? 7.891 18.812 15.734 1 96.81 35 PRO B N 1
ATOM 1639 C CA . PRO B 1 35 ? 8.109 17.609 16.531 1 96.81 35 PRO B CA 1
ATOM 1640 C C . PRO B 1 35 ? 9.336 16.812 16.094 1 96.81 35 PRO B C 1
ATOM 1642 O O . PRO B 1 35 ? 10.078 16.297 16.922 1 96.81 35 PRO B O 1
ATOM 1645 N N . LEU B 1 36 ? 9.531 16.625 14.805 1 97.5 36 LEU B N 1
ATOM 1646 C CA . LEU B 1 36 ? 10.703 15.922 14.289 1 97.5 36 LEU B CA 1
ATOM 1647 C C . LEU B 1 36 ? 11.992 16.594 14.742 1 97.5 36 LEU B C 1
ATOM 1649 O O . LEU B 1 36 ? 12.891 15.938 15.273 1 97.5 36 LEU B O 1
ATOM 1653 N N . ALA B 1 37 ? 12.07 17.906 14.516 1 98 37 ALA B N 1
ATOM 1654 C CA . ALA B 1 37 ? 13.273 18.656 14.867 1 98 37 ALA B CA 1
ATOM 1655 C C . ALA B 1 37 ? 13.594 18.5 16.359 1 98 37 ALA B C 1
ATOM 1657 O O . ALA B 1 37 ? 14.742 18.25 16.719 1 98 37 ALA B O 1
ATOM 1658 N N . GLU B 1 38 ? 12.602 18.641 17.141 1 97.62 38 GLU B N 1
ATOM 1659 C CA . GLU B 1 38 ? 12.773 18.484 18.594 1 97.62 38 GLU B CA 1
ATOM 1660 C C . GLU B 1 38 ? 13.281 17.078 18.938 1 97.62 38 GLU B C 1
ATOM 1662 O O . GLU B 1 38 ? 14.211 16.938 19.734 1 97.62 38 GLU B O 1
ATOM 1667 N N . ALA B 1 39 ? 12.781 16.109 18.375 1 97.12 39 ALA B N 1
ATOM 1668 C CA . ALA B 1 39 ? 13.125 14.719 18.656 1 97.12 39 ALA B CA 1
ATOM 1669 C C . ALA B 1 39 ? 14.57 14.414 18.297 1 97.12 39 ALA B C 1
ATOM 1671 O O . ALA B 1 39 ? 15.219 13.578 18.922 1 97.12 39 ALA B O 1
ATOM 1672 N N . ILE B 1 40 ? 15.07 15.141 17.312 1 97.56 40 ILE B N 1
ATOM 1673 C CA . ILE B 1 40 ? 16.391 14.766 16.828 1 97.56 40 ILE B CA 1
ATOM 1674 C C . ILE B 1 40 ? 17.422 15.805 17.266 1 97.56 40 ILE B C 1
ATOM 1676 O O . ILE B 1 40 ? 18.531 15.844 16.75 1 97.56 40 ILE B O 1
ATOM 1680 N N . GLY B 1 41 ? 17.031 16.688 18.078 1 97.25 41 GLY B N 1
ATOM 1681 C CA . GLY B 1 41 ? 17.953 17.641 18.672 1 97.25 41 GLY B CA 1
ATOM 1682 C C . GLY B 1 41 ? 18.344 18.766 17.719 1 97.25 41 GLY B C 1
ATOM 1683 O O . GLY B 1 41 ? 19.516 19.125 17.609 1 97.25 41 GLY B O 1
ATOM 1684 N N . SER B 1 42 ? 17.422 19.266 16.953 1 97.19 42 SER B N 1
ATOM 1685 C CA . SER B 1 42 ? 17.625 20.344 16 1 97.19 42 SER B CA 1
ATOM 1686 C C . SER B 1 42 ? 16.453 21.328 16.031 1 97.19 42 SER B C 1
ATOM 1688 O O . SER B 1 42 ? 15.797 21.484 17.062 1 97.19 42 SER B O 1
ATOM 1690 N N . SER B 1 43 ? 16.359 22.141 14.992 1 97.06 43 SER B N 1
ATOM 1691 C CA . SER B 1 43 ? 15.266 23.094 14.859 1 97.06 43 SER B CA 1
ATOM 1692 C C . SER B 1 43 ? 14.695 23.062 13.445 1 97.06 43 SER B C 1
ATOM 1694 O O . SER B 1 43 ? 15.375 22.672 12.492 1 97.06 43 SER B O 1
ATOM 1696 N N . PRO B 1 44 ? 13.414 23.422 13.359 1 97.5 44 PRO B N 1
ATOM 1697 C CA . PRO B 1 44 ? 12.852 23.516 12.016 1 97.5 44 PRO B CA 1
ATOM 1698 C C . PRO B 1 44 ? 13.688 24.406 11.086 1 97.5 44 PRO B C 1
ATOM 1700 O O . PRO B 1 44 ? 13.844 24.094 9.906 1 97.5 44 PRO B O 1
ATOM 1703 N N . ARG B 1 45 ? 14.234 25.438 11.562 1 97.06 45 ARG B N 1
ATOM 1704 C CA . ARG B 1 45 ? 15.039 26.359 10.766 1 97.06 45 ARG B CA 1
ATOM 1705 C C . ARG B 1 45 ? 16.266 25.656 10.195 1 97.06 45 ARG B C 1
ATOM 1707 O O . ARG B 1 45 ? 16.578 25.812 9.016 1 97.06 45 ARG B O 1
ATOM 1714 N N . VAL B 1 46 ? 16.922 24.906 10.984 1 96.56 46 VAL B N 1
ATOM 1715 C CA . VAL B 1 46 ? 18.125 24.188 10.562 1 96.56 46 VAL B CA 1
ATOM 1716 C C . VAL B 1 46 ? 17.75 23.141 9.516 1 96.56 46 VAL B C 1
ATOM 1718 O O . VAL B 1 46 ? 18.438 23 8.5 1 96.56 46 VAL B O 1
ATOM 1721 N N . LEU B 1 47 ? 16.672 22.391 9.766 1 97.56 47 LEU B N 1
ATOM 1722 C CA . LEU B 1 47 ? 16.234 21.375 8.805 1 97.56 47 LEU B CA 1
ATOM 1723 C C . LEU B 1 47 ? 15.891 22.016 7.465 1 97.56 47 LEU B C 1
ATOM 1725 O O . LEU B 1 47 ? 16.266 21.484 6.41 1 97.56 47 LEU B O 1
ATOM 1729 N N . LEU B 1 48 ? 15.195 23.156 7.512 1 97.44 48 LEU B N 1
ATOM 1730 C CA . LEU B 1 48 ? 14.852 23.828 6.27 1 97.44 48 LEU B CA 1
ATOM 1731 C C . LEU B 1 48 ? 16.094 24.344 5.562 1 97.44 48 LEU B C 1
ATOM 1733 O O . LEU B 1 48 ? 16.172 24.344 4.332 1 97.44 48 LEU B O 1
ATOM 1737 N N . PHE B 1 49 ? 17 24.828 6.371 1 96.88 49 PHE B N 1
ATOM 1738 C CA . PHE B 1 49 ? 18.266 25.281 5.816 1 96.88 49 PHE B CA 1
ATOM 1739 C C . PHE B 1 49 ? 18.984 24.141 5.121 1 96.88 49 PHE B C 1
ATOM 1741 O O . PHE B 1 49 ? 19.453 24.281 3.988 1 96.88 49 PHE B O 1
ATOM 1748 N N . LEU B 1 50 ? 19.047 22.969 5.641 1 97 50 LEU B N 1
ATOM 1749 C CA . LEU B 1 50 ? 19.844 21.844 5.156 1 97 50 LEU B CA 1
ATOM 1750 C C . LEU B 1 50 ? 19.125 21.125 4.02 1 97 50 LEU B C 1
ATOM 1752 O O . LEU B 1 50 ? 19.781 20.594 3.117 1 97 50 LEU B O 1
ATOM 1756 N N . PHE B 1 51 ? 17.797 21.125 4.059 1 97.5 51 PHE B N 1
ATOM 1757 C CA . PHE B 1 51 ? 17.078 20.281 3.115 1 97.5 51 PHE B CA 1
ATOM 1758 C C . PHE B 1 51 ? 16.234 21.125 2.168 1 97.5 51 PHE B C 1
ATOM 1760 O O . PHE B 1 51 ? 15.617 20.594 1.24 1 97.5 51 PHE B O 1
ATOM 1767 N N . GLY B 1 52 ? 16.234 22.422 2.408 1 96.56 52 GLY B N 1
ATOM 1768 C CA . GLY B 1 52 ? 15.562 23.344 1.511 1 96.56 52 GLY B CA 1
ATOM 1769 C C . GLY B 1 52 ? 14.109 23.578 1.864 1 96.56 52 GLY B C 1
ATOM 1770 O O . GLY B 1 52 ? 13.664 24.719 1.979 1 96.56 52 GLY B O 1
ATOM 1771 N N . SER B 1 53 ? 13.328 22.531 2.023 1 96.06 53 SER B N 1
ATOM 1772 C CA . SER B 1 53 ? 11.906 22.531 2.357 1 96.06 53 SER B CA 1
ATOM 1773 C C . SER B 1 53 ? 11.508 21.234 3.047 1 96.06 53 SER B C 1
ATOM 1775 O O . SER B 1 53 ? 12.305 20.297 3.141 1 96.06 53 SER B O 1
ATOM 1777 N N . LYS B 1 54 ? 10.328 21.219 3.533 1 95.19 54 LYS B N 1
ATOM 1778 C CA . LYS B 1 54 ? 9.812 19.969 4.078 1 95.19 54 LYS B CA 1
ATOM 1779 C C . LYS B 1 54 ? 9.797 18.859 3.02 1 95.19 54 LYS B C 1
ATOM 1781 O O . LYS B 1 54 ? 10.156 17.719 3.299 1 95.19 54 LYS B O 1
ATOM 1786 N N . ASP B 1 55 ? 9.422 19.312 1.804 1 94 55 ASP B N 1
ATOM 1787 C CA . ASP B 1 55 ? 9.422 18.375 0.695 1 94 55 ASP B CA 1
ATOM 1788 C C . ASP B 1 55 ? 10.828 17.875 0.396 1 94 55 ASP B C 1
ATOM 1790 O O . ASP B 1 55 ? 11.031 16.688 0.1 1 94 55 ASP B O 1
ATOM 1794 N N . GLY B 1 56 ? 11.672 18.766 0.439 1 95.44 56 GLY B N 1
ATOM 1795 C CA . GLY B 1 56 ? 13.062 18.375 0.254 1 95.44 56 GLY B CA 1
ATOM 1796 C C . GLY B 1 56 ? 13.539 17.375 1.285 1 95.44 56 GLY B C 1
ATOM 1797 O O . GLY B 1 56 ? 14.281 16.438 0.956 1 95.44 56 GLY B O 1
ATOM 1798 N N . LEU B 1 57 ? 13.172 17.562 2.529 1 96.81 57 LEU B N 1
ATOM 1799 C CA . LEU B 1 57 ? 13.5 16.609 3.588 1 96.81 57 LEU B CA 1
ATOM 1800 C C . LEU B 1 57 ? 12.859 15.258 3.316 1 96.81 57 LEU B C 1
ATOM 1802 O O . LEU B 1 57 ? 13.523 14.219 3.422 1 96.81 57 LEU B O 1
ATOM 1806 N N . VAL B 1 58 ? 11.633 15.242 2.943 1 95.44 58 VAL B N 1
ATOM 1807 C CA . VAL B 1 58 ? 10.914 14.008 2.652 1 95.44 58 VAL B CA 1
ATOM 1808 C C . VAL B 1 58 ? 11.594 13.273 1.502 1 95.44 58 VAL B C 1
ATOM 1810 O O . VAL B 1 58 ? 11.812 12.062 1.57 1 95.44 58 VAL B O 1
ATOM 1813 N N . GLN B 1 59 ? 11.969 14 0.485 1 94.25 59 GLN B N 1
ATOM 1814 C CA . GLN B 1 59 ? 12.656 13.398 -0.647 1 94.25 59 GLN B CA 1
ATOM 1815 C C . GLN B 1 59 ? 13.969 12.75 -0.207 1 94.25 59 GLN B C 1
ATOM 1817 O O . GLN B 1 59 ? 14.297 11.641 -0.64 1 94.25 59 GLN B O 1
ATOM 1822 N N . ALA B 1 60 ? 14.656 13.461 0.608 1 95.69 60 ALA B N 1
ATOM 1823 C CA . ALA B 1 60 ? 15.922 12.93 1.12 1 95.69 60 ALA B CA 1
ATOM 1824 C C . ALA B 1 60 ? 15.695 11.656 1.925 1 95.69 60 ALA B C 1
ATOM 1826 O O . ALA B 1 60 ? 16.469 10.703 1.827 1 95.69 60 ALA B O 1
ATOM 1827 N N . LEU B 1 61 ? 14.695 11.625 2.73 1 96.06 61 LEU B N 1
ATOM 1828 C CA . LEU B 1 61 ? 14.359 10.453 3.535 1 96.06 61 LEU B CA 1
ATOM 1829 C C . LEU B 1 61 ? 13.984 9.273 2.648 1 96.06 61 LEU B C 1
ATOM 1831 O O . LEU B 1 61 ? 14.398 8.141 2.902 1 96.06 61 LEU B O 1
ATOM 1835 N N . LEU B 1 62 ? 13.203 9.547 1.589 1 92.44 62 LEU B N 1
ATOM 1836 C CA . LEU B 1 62 ? 12.812 8.5 0.654 1 92.44 62 LEU B CA 1
ATOM 1837 C C . LEU B 1 62 ? 14.031 7.945 -0.077 1 92.44 62 LEU B C 1
ATOM 1839 O O . LEU B 1 62 ? 14.133 6.734 -0.3 1 92.44 62 LEU B O 1
ATOM 1843 N N . GLU B 1 63 ? 14.914 8.805 -0.461 1 91.56 63 GLU B N 1
ATOM 1844 C CA . GLU B 1 63 ? 16.141 8.367 -1.108 1 91.56 63 GLU B CA 1
ATOM 1845 C C . GLU B 1 63 ? 16.984 7.508 -0.169 1 91.56 63 GLU B C 1
ATOM 1847 O O . GLU B 1 63 ? 17.562 6.5 -0.587 1 91.56 63 GLU B O 1
ATOM 1852 N N . ARG B 1 64 ? 17.047 7.922 1.041 1 93.19 64 ARG B N 1
ATOM 1853 C CA . ARG B 1 64 ? 17.75 7.137 2.045 1 93.19 64 ARG B CA 1
ATOM 1854 C C . ARG B 1 64 ? 17.141 5.746 2.186 1 93.19 64 ARG B C 1
ATOM 1856 O O . ARG B 1 64 ? 17.859 4.754 2.324 1 93.19 64 ARG B O 1
ATOM 1863 N N . ALA B 1 65 ? 15.844 5.633 2.207 1 90.75 65 ALA B N 1
ATOM 1864 C CA . ALA B 1 65 ? 15.148 4.355 2.281 1 90.75 65 ALA B CA 1
ATOM 1865 C C . ALA B 1 65 ? 15.484 3.477 1.078 1 90.75 65 ALA B C 1
ATOM 1867 O O . ALA B 1 65 ? 15.688 2.268 1.221 1 90.75 65 ALA B O 1
ATOM 1868 N N . ARG B 1 66 ? 15.547 4.082 -0.096 1 86.5 66 ARG B N 1
ATOM 1869 C CA . ARG B 1 66 ? 15.867 3.363 -1.326 1 86.5 66 ARG B CA 1
ATOM 1870 C C . ARG B 1 66 ? 17.281 2.789 -1.276 1 86.5 66 ARG B C 1
ATOM 1872 O O . ARG B 1 66 ? 17.547 1.725 -1.839 1 86.5 66 ARG B O 1
ATOM 1879 N N . GLU B 1 67 ? 18.141 3.49 -0.627 1 86.5 67 GLU B N 1
ATOM 1880 C CA . GLU B 1 67 ? 19.516 3.016 -0.49 1 86.5 67 GLU B CA 1
ATOM 1881 C C . GLU B 1 67 ? 19.578 1.695 0.273 1 86.5 67 GLU B C 1
ATOM 1883 O O . GLU B 1 67 ? 20.406 0.838 -0.02 1 86.5 67 GLU B O 1
ATOM 1888 N N . GLU B 1 68 ? 18.734 1.501 1.21 1 83.62 68 GLU B N 1
ATOM 1889 C CA . GLU B 1 68 ? 18.656 0.243 1.944 1 83.62 68 GLU B CA 1
ATOM 1890 C C . GLU B 1 68 ? 18.266 -0.91 1.024 1 83.62 68 GLU B C 1
ATOM 1892 O O . GLU B 1 68 ? 18.766 -2.025 1.168 1 83.62 68 GLU B O 1
ATOM 1897 N N . GLU B 1 69 ? 17.438 -0.644 0.032 1 79 69 GLU B N 1
ATOM 1898 C CA . GLU B 1 69 ? 16.953 -1.645 -0.92 1 79 69 GLU B CA 1
ATOM 1899 C C . GLU B 1 69 ? 18.047 -1.991 -1.939 1 79 69 GLU B C 1
ATOM 1901 O O . GLU B 1 69 ? 18.062 -3.104 -2.471 1 79 69 GLU B O 1
ATOM 1906 N N . ARG B 1 70 ? 18.922 -1.035 -2.176 1 78.19 70 ARG B N 1
ATOM 1907 C CA . ARG B 1 70 ? 19.984 -1.218 -3.158 1 78.19 70 ARG B CA 1
ATOM 1908 C C . ARG B 1 70 ? 20.938 -2.318 -2.725 1 78.19 70 ARG B C 1
ATOM 1910 O O . ARG B 1 70 ? 21.438 -3.08 -3.559 1 78.19 70 ARG B O 1
ATOM 1917 N N . VAL B 1 71 ? 21.156 -2.443 -1.463 1 75.94 71 VAL B N 1
ATOM 1918 C CA . VAL B 1 71 ? 22.031 -3.51 -0.966 1 75.94 71 VAL B CA 1
ATOM 1919 C C . VAL B 1 71 ? 21.469 -4.867 -1.38 1 75.94 71 VAL B C 1
ATOM 1921 O O . VAL B 1 71 ? 22.203 -5.742 -1.826 1 75.94 71 VAL B O 1
ATOM 1924 N N . LEU B 1 72 ? 20.172 -5.02 -1.283 1 75.81 72 LEU B N 1
ATOM 1925 C CA . LEU B 1 72 ? 19.516 -6.238 -1.718 1 75.81 72 LEU B CA 1
ATOM 1926 C C . LEU B 1 72 ? 19.703 -6.461 -3.213 1 75.81 72 LEU B C 1
ATOM 1928 O O . LEU B 1 72 ? 19.969 -7.582 -3.648 1 75.81 72 LEU B O 1
ATOM 1932 N N . VAL B 1 73 ? 19.562 -5.387 -3.898 1 74.88 73 VAL B N 1
ATOM 1933 C CA . VAL B 1 73 ? 19.703 -5.434 -5.348 1 74.88 73 VAL B CA 1
ATOM 1934 C C . VAL B 1 73 ? 21.078 -6.004 -5.711 1 74.88 73 VAL B C 1
ATOM 1936 O O . VAL B 1 73 ? 21.172 -6.891 -6.562 1 74.88 73 VAL B O 1
ATOM 1939 N N . GLU B 1 74 ? 22.031 -5.496 -5 1 77.81 74 GLU B N 1
ATOM 1940 C CA . GLU B 1 74 ? 23.406 -5.91 -5.297 1 77.81 74 GLU B CA 1
ATOM 1941 C C . GLU B 1 74 ? 23.625 -7.383 -4.953 1 77.81 74 GLU B C 1
ATOM 1943 O O . GLU B 1 74 ? 24.266 -8.109 -5.703 1 77.81 74 GLU B O 1
ATOM 1948 N N . GLN B 1 75 ? 22.969 -7.816 -3.951 1 76.5 75 GLN B N 1
ATOM 1949 C CA . GLN B 1 75 ? 23.109 -9.203 -3.521 1 76.5 75 GLN B CA 1
ATOM 1950 C C . GLN B 1 75 ? 22.406 -10.148 -4.496 1 76.5 75 GLN B C 1
ATOM 1952 O O . GLN B 1 75 ? 22.922 -11.234 -4.785 1 76.5 75 GLN B O 1
ATOM 1957 N N . VAL B 1 76 ? 21.297 -9.773 -4.961 1 80.25 76 VAL B N 1
ATOM 1958 C CA . VAL B 1 76 ? 20.5 -10.594 -5.879 1 80.25 76 VAL B CA 1
ATOM 1959 C C . VAL B 1 76 ? 21.203 -10.656 -7.234 1 80.25 76 VAL B C 1
ATOM 1961 O O . VAL B 1 76 ? 21.297 -11.734 -7.836 1 80.25 76 VAL B O 1
ATOM 1964 N N . ARG B 1 77 ? 21.672 -9.523 -7.594 1 76.56 77 ARG B N 1
ATOM 1965 C CA . ARG B 1 77 ? 22.328 -9.438 -8.891 1 76.56 77 ARG B CA 1
ATOM 1966 C C . ARG B 1 77 ? 23.594 -10.289 -8.914 1 76.56 77 ARG B C 1
ATOM 1968 O O . ARG B 1 77 ? 23.969 -10.828 -9.961 1 76.56 77 ARG B O 1
ATOM 1975 N N . SER B 1 78 ? 24.234 -10.344 -7.828 1 73 78 SER B N 1
ATOM 1976 C CA . SER B 1 78 ? 25.531 -11.023 -7.758 1 73 78 SER B CA 1
ATOM 1977 C C . SER B 1 78 ? 25.359 -12.531 -7.625 1 73 78 SER B C 1
ATOM 1979 O O . SER B 1 78 ? 26.312 -13.289 -7.762 1 73 78 SER B O 1
ATOM 1981 N N . GLY B 1 79 ? 24.172 -12.898 -7.27 1 71.81 79 GLY B N 1
ATOM 1982 C CA . GLY B 1 79 ? 23.953 -14.32 -7.059 1 71.81 79 GLY B CA 1
ATOM 1983 C C . GLY B 1 79 ? 23.875 -15.109 -8.352 1 71.81 79 GLY B C 1
ATOM 1984 O O . GLY B 1 79 ? 23.734 -14.531 -9.43 1 71.81 79 GLY B O 1
ATOM 1985 N N . SER B 1 80 ? 24.297 -16.344 -8.164 1 70.44 80 SER B N 1
ATOM 1986 C CA . SER B 1 80 ? 24.234 -17.359 -9.219 1 70.44 80 SER B CA 1
ATOM 1987 C C . SER B 1 80 ? 22.922 -18.156 -9.141 1 70.44 80 SER B C 1
ATOM 1989 O O . SER B 1 80 ? 22.297 -18.203 -8.078 1 70.44 80 SER B O 1
ATOM 1991 N N . GLY B 1 81 ? 21.875 -17.844 -10.031 1 80.12 81 GLY B N 1
ATOM 1992 C CA . GLY B 1 81 ? 20.656 -18.609 -10.086 1 80.12 81 GLY B CA 1
ATOM 1993 C C . GLY B 1 81 ? 19.609 -18.016 -11.016 1 80.12 81 GLY B C 1
ATOM 1994 O O . GLY B 1 81 ? 19.844 -16.969 -11.617 1 80.12 81 GLY B O 1
ATOM 1995 N N . GLY B 1 82 ? 18.656 -18.703 -11.234 1 89.31 82 GLY B N 1
ATOM 1996 C CA . GLY B 1 82 ? 17.547 -18.266 -12.07 1 89.31 82 GLY B CA 1
ATOM 1997 C C . GLY B 1 82 ? 16.578 -17.344 -11.359 1 89.31 82 GLY B C 1
ATOM 1998 O O . GLY B 1 82 ? 16.844 -16.938 -10.219 1 89.31 82 GLY B O 1
ATOM 1999 N N . VAL B 1 83 ? 15.688 -16.891 -11.977 1 91.56 83 VAL B N 1
ATOM 2000 C CA . VAL B 1 83 ? 14.727 -15.906 -11.516 1 91.56 83 VAL B CA 1
ATOM 2001 C C . VAL B 1 83 ? 14.086 -16.375 -10.211 1 91.56 83 VAL B C 1
ATOM 2003 O O . VAL B 1 83 ? 13.828 -15.562 -9.312 1 91.56 83 VAL B O 1
ATOM 2006 N N . VAL B 1 84 ? 13.875 -17.656 -10.039 1 93.88 84 VAL B N 1
ATOM 2007 C CA . VAL B 1 84 ? 13.211 -18.172 -8.844 1 93.88 84 VAL B CA 1
ATOM 2008 C C . VAL B 1 84 ? 14.125 -18.016 -7.637 1 93.88 84 VAL B C 1
ATOM 2010 O O . VAL B 1 84 ? 13.695 -17.562 -6.574 1 93.88 84 VAL B O 1
ATOM 2013 N N . GLU B 1 85 ? 15.352 -18.375 -7.758 1 92.69 85 GLU B N 1
ATOM 2014 C CA . GLU B 1 85 ? 16.312 -18.219 -6.68 1 92.69 85 GLU B CA 1
ATOM 2015 C C . GLU B 1 85 ? 16.484 -16.75 -6.301 1 92.69 85 GLU B C 1
ATOM 2017 O O . GLU B 1 85 ? 16.578 -16.406 -5.121 1 92.69 85 GLU B O 1
ATOM 2022 N N . ALA B 1 86 ? 16.594 -15.93 -7.316 1 93.25 86 ALA B N 1
ATOM 2023 C CA . ALA B 1 86 ? 16.672 -14.492 -7.07 1 93.25 86 ALA B CA 1
ATOM 2024 C C . ALA B 1 86 ? 15.469 -13.992 -6.289 1 93.25 86 ALA B C 1
ATOM 2026 O O . ALA B 1 86 ? 15.617 -13.258 -5.309 1 93.25 86 ALA B O 1
ATOM 2027 N N . ALA B 1 87 ? 14.281 -14.398 -6.684 1 95.31 87 ALA B N 1
ATOM 2028 C CA . ALA B 1 87 ? 13.047 -13.984 -6.023 1 95.31 87 ALA B CA 1
ATOM 2029 C C . ALA B 1 87 ? 13 -14.492 -4.586 1 95.31 87 ALA B C 1
ATOM 2031 O O . ALA B 1 87 ? 12.516 -13.797 -3.689 1 95.31 87 ALA B O 1
ATOM 2032 N N . GLU B 1 88 ? 13.477 -15.688 -4.363 1 94.69 88 GLU B N 1
ATOM 2033 C CA . GLU B 1 88 ? 13.516 -16.25 -3.012 1 94.69 88 GLU B CA 1
ATOM 2034 C C . GLU B 1 88 ? 14.461 -15.453 -2.117 1 94.69 88 GLU B C 1
ATOM 2036 O O . GLU B 1 88 ? 14.195 -15.273 -0.927 1 94.69 88 GLU B O 1
ATOM 2041 N N . ARG B 1 89 ? 15.523 -15.008 -2.641 1 93.19 89 ARG B N 1
ATOM 2042 C CA . ARG B 1 89 ? 16.438 -14.164 -1.882 1 93.19 89 ARG B CA 1
ATOM 2043 C C . ARG B 1 89 ? 15.805 -12.82 -1.544 1 93.19 89 ARG B C 1
ATOM 2045 O O . ARG B 1 89 ? 15.945 -12.32 -0.427 1 93.19 89 ARG B O 1
ATOM 2052 N N . ILE B 1 90 ? 15.133 -12.289 -2.48 1 93.94 90 ILE B N 1
ATOM 2053 C CA . ILE B 1 90 ? 14.406 -11.039 -2.244 1 93.94 90 ILE B CA 1
ATOM 2054 C C . ILE B 1 90 ? 13.367 -11.25 -1.146 1 93.94 90 ILE B C 1
ATOM 2056 O O . ILE B 1 90 ? 13.242 -10.422 -0.239 1 93.94 90 ILE B O 1
ATOM 2060 N N . TRP B 1 91 ? 12.695 -12.367 -1.213 1 96.31 91 TRP B N 1
ATOM 2061 C CA . TRP B 1 91 ? 11.68 -12.641 -0.195 1 96.31 91 TRP B CA 1
ATOM 2062 C C . TRP B 1 91 ? 12.32 -12.742 1.188 1 96.31 91 TRP B C 1
ATOM 2064 O O . TRP B 1 91 ? 11.773 -12.227 2.168 1 96.31 91 TRP B O 1
ATOM 2074 N N . ALA B 1 92 ? 13.398 -13.477 1.242 1 94.81 92 ALA B N 1
ATOM 2075 C CA . ALA B 1 92 ? 14.078 -13.617 2.529 1 94.81 92 ALA B CA 1
ATOM 2076 C C . ALA B 1 92 ? 14.367 -12.25 3.146 1 94.81 92 ALA B C 1
ATOM 2078 O O . ALA B 1 92 ? 14.211 -12.062 4.355 1 94.81 92 ALA B O 1
ATOM 2079 N N . TRP B 1 93 ? 14.766 -11.344 2.324 1 93.38 93 TRP B N 1
ATOM 2080 C CA . TRP B 1 93 ? 15.023 -9.984 2.797 1 93.38 93 TRP B CA 1
ATOM 2081 C C . TRP B 1 93 ? 13.734 -9.312 3.242 1 93.38 93 TRP B C 1
ATOM 2083 O O . TRP B 1 93 ? 13.68 -8.711 4.316 1 93.38 93 TRP B O 1
ATOM 2093 N N . LEU B 1 94 ? 12.672 -9.375 2.441 1 95.38 94 LEU B N 1
ATOM 2094 C CA . LEU B 1 94 ? 11.375 -8.766 2.738 1 95.38 94 LEU B CA 1
ATOM 2095 C C . LEU B 1 94 ? 10.797 -9.328 4.031 1 95.38 94 LEU B C 1
ATOM 2097 O O . LEU B 1 94 ? 10.156 -8.602 4.797 1 95.38 94 LEU B O 1
ATOM 2101 N N . ALA B 1 95 ? 11.055 -10.609 4.246 1 97.25 95 ALA B N 1
ATOM 2102 C CA . ALA B 1 95 ? 10.406 -11.305 5.352 1 97.25 95 ALA B CA 1
ATOM 2103 C C . ALA B 1 95 ? 11.164 -11.094 6.656 1 97.25 95 ALA B C 1
ATOM 2105 O O . ALA B 1 95 ? 10.648 -11.391 7.738 1 97.25 95 ALA B O 1
ATOM 2106 N N . ALA B 1 96 ? 12.359 -10.617 6.559 1 95.56 96 ALA B N 1
ATOM 2107 C CA . ALA B 1 96 ? 13.164 -10.43 7.762 1 95.56 96 ALA B CA 1
ATOM 2108 C C . ALA B 1 96 ? 12.555 -9.359 8.664 1 95.56 96 ALA B C 1
ATOM 2110 O O . ALA B 1 96 ? 12.211 -8.273 8.203 1 95.56 96 ALA B O 1
ATOM 2111 N N . PRO B 1 97 ? 12.406 -9.648 9.992 1 96.06 97 PRO B N 1
ATOM 2112 C CA . PRO B 1 97 ? 11.734 -8.734 10.914 1 96.06 97 PRO B CA 1
ATOM 2113 C C . PRO B 1 97 ? 12.391 -7.352 10.953 1 96.06 97 PRO B C 1
ATOM 2115 O O . PRO B 1 97 ? 11.711 -6.348 11.172 1 96.06 97 PRO B O 1
ATOM 2118 N N . GLU B 1 98 ? 13.656 -7.254 10.711 1 93.38 98 GLU B N 1
ATOM 2119 C CA . GLU B 1 98 ? 14.383 -5.992 10.836 1 93.38 98 GLU B CA 1
ATOM 2120 C C . GLU B 1 98 ? 14.016 -5.031 9.703 1 93.38 98 GLU B C 1
ATOM 2122 O O . GLU B 1 98 ? 14.336 -3.844 9.766 1 93.38 98 GLU B O 1
ATOM 2127 N N . HIS B 1 99 ? 13.312 -5.477 8.703 1 93.94 99 HIS B N 1
ATOM 2128 C CA . HIS B 1 99 ? 12.984 -4.617 7.574 1 93.94 99 HIS B CA 1
ATOM 2129 C C . HIS B 1 99 ? 11.531 -4.176 7.621 1 93.94 99 HIS B C 1
ATOM 2131 O O . HIS B 1 99 ? 11.062 -3.459 6.73 1 93.94 99 HIS B O 1
ATOM 2137 N N . ARG B 1 100 ? 10.812 -4.504 8.711 1 95.5 100 ARG B N 1
ATOM 2138 C CA . ARG B 1 100 ? 9.391 -4.211 8.789 1 95.5 100 ARG B CA 1
ATOM 2139 C C . ARG B 1 100 ? 9.133 -2.711 8.727 1 95.5 100 ARG B C 1
ATOM 2141 O O . ARG B 1 100 ? 8.211 -2.258 8.047 1 95.5 100 ARG B O 1
ATOM 2148 N N . ALA B 1 101 ? 9.953 -2.006 9.406 1 94.06 101 ALA B N 1
ATOM 2149 C CA . ALA B 1 101 ? 9.742 -0.563 9.477 1 94.06 101 ALA B CA 1
ATOM 2150 C C . ALA B 1 101 ? 9.906 0.087 8.109 1 94.06 101 ALA B C 1
ATOM 2152 O O . ALA B 1 101 ? 9.109 0.943 7.719 1 94.06 101 ALA B O 1
ATOM 2153 N N . ILE B 1 102 ? 10.906 -0.291 7.359 1 94.06 102 ILE B N 1
ATOM 2154 C CA . ILE B 1 102 ? 11.148 0.31 6.051 1 94.06 102 ILE B CA 1
ATOM 2155 C C . ILE B 1 102 ? 10.055 -0.112 5.078 1 94.06 102 ILE B C 1
ATOM 2157 O O . ILE B 1 102 ? 9.664 0.661 4.199 1 94.06 102 ILE B O 1
ATOM 2161 N N . LEU B 1 103 ? 9.508 -1.3 5.242 1 95.5 103 LEU B N 1
ATOM 2162 C CA . LEU B 1 103 ? 8.445 -1.775 4.367 1 95.5 103 LEU B CA 1
ATOM 2163 C C . LEU B 1 103 ? 7.141 -1.035 4.645 1 95.5 103 LEU B C 1
ATOM 2165 O O . LEU B 1 103 ? 6.363 -0.774 3.727 1 95.5 103 LEU B O 1
ATOM 2169 N N . ARG B 1 104 ? 6.91 -0.691 5.914 1 95.19 104 ARG B N 1
ATOM 2170 C CA . ARG B 1 104 ? 5.77 0.166 6.23 1 95.19 104 ARG B CA 1
ATOM 2171 C C . ARG B 1 104 ? 5.914 1.533 5.57 1 95.19 104 ARG B C 1
ATOM 2173 O O . ARG B 1 104 ? 4.949 2.066 5.02 1 95.19 104 ARG B O 1
ATOM 2180 N N . LEU B 1 105 ? 7.137 2.062 5.648 1 93.88 105 LEU B N 1
ATOM 2181 C CA . LEU B 1 105 ? 7.426 3.332 4.988 1 93.88 105 LEU B CA 1
ATOM 2182 C C . LEU B 1 105 ? 7.199 3.225 3.482 1 93.88 105 LEU B C 1
ATOM 2184 O O . LEU B 1 105 ? 6.684 4.156 2.861 1 93.88 105 LEU B O 1
ATOM 2188 N N . TRP B 1 106 ? 7.57 2.105 2.9 1 94 106 TRP B N 1
ATOM 2189 C CA . TRP B 1 106 ? 7.371 1.854 1.478 1 94 106 TRP B CA 1
ATOM 2190 C C . TRP B 1 106 ? 5.891 1.888 1.119 1 94 106 TRP B C 1
ATOM 2192 O O . TRP B 1 106 ? 5.496 2.525 0.141 1 94 106 TRP B O 1
ATOM 2202 N N . VAL B 1 107 ? 5.051 1.238 1.89 1 95.56 107 VAL B N 1
ATOM 2203 C CA . VAL B 1 107 ? 3.617 1.211 1.628 1 95.56 107 VAL B CA 1
ATOM 2204 C C . VAL B 1 107 ? 3.049 2.627 1.71 1 95.56 107 VAL B C 1
ATOM 2206 O O . VAL B 1 107 ? 2.248 3.031 0.864 1 95.56 107 VAL B O 1
ATOM 2209 N N . GLU B 1 108 ? 3.502 3.367 2.736 1 92.5 108 GLU B N 1
ATOM 2210 C CA . GLU B 1 108 ? 3.055 4.75 2.869 1 92.5 108 GLU B CA 1
ATOM 2211 C C . GLU B 1 108 ? 3.441 5.578 1.646 1 92.5 108 GLU B C 1
ATOM 2213 O O . GLU B 1 108 ? 2.609 6.293 1.084 1 92.5 108 GLU B O 1
ATOM 2218 N N . GLY B 1 109 ? 4.715 5.477 1.29 1 91.75 109 GLY B N 1
ATOM 2219 C CA . GLY B 1 109 ? 5.188 6.215 0.131 1 91.75 109 GLY B CA 1
ATOM 2220 C C . GLY B 1 109 ? 4.484 5.824 -1.155 1 91.75 109 GLY B C 1
ATOM 2221 O O . GLY B 1 109 ? 4.16 6.684 -1.976 1 91.75 109 GLY B O 1
ATOM 2222 N N . PHE B 1 110 ? 4.223 4.516 -1.324 1 94.38 110 PHE B N 1
ATOM 2223 C CA . PHE B 1 110 ? 3.5 4.008 -2.484 1 94.38 110 PHE B CA 1
ATOM 2224 C C . PHE B 1 110 ? 2.111 4.629 -2.57 1 94.38 110 PHE B C 1
ATOM 2226 O O . PHE B 1 110 ? 1.732 5.172 -3.609 1 94.38 110 PHE B O 1
ATOM 2233 N N . GLY B 1 111 ? 1.39 4.617 -1.432 1 93.19 111 GLY B N 1
ATOM 2234 C CA . GLY B 1 111 ? 0.063 5.207 -1.382 1 93.19 111 GLY B CA 1
ATOM 2235 C C . GLY B 1 111 ? 0.062 6.695 -1.686 1 93.19 111 GLY B C 1
ATOM 2236 O O . GLY B 1 111 ? -0.777 7.176 -2.449 1 93.19 111 GLY B O 1
ATOM 2237 N N . ARG B 1 112 ? 1.013 7.414 -1.151 1 90.75 112 ARG B N 1
ATOM 2238 C CA . ARG B 1 112 ? 1.107 8.852 -1.376 1 90.75 112 ARG B CA 1
ATOM 2239 C C . ARG B 1 112 ? 1.389 9.164 -2.844 1 90.75 112 ARG B C 1
ATOM 2241 O O . ARG B 1 112 ? 0.831 10.109 -3.402 1 90.75 112 ARG B O 1
ATOM 2248 N N . SER B 1 113 ? 2.223 8.375 -3.369 1 92.06 113 SER B N 1
ATOM 2249 C CA . SER B 1 113 ? 2.59 8.578 -4.77 1 92.06 113 SER B CA 1
ATOM 2250 C C . SER B 1 113 ? 1.383 8.406 -5.684 1 92.06 113 SER B C 1
ATOM 2252 O O . SER B 1 113 ? 1.304 9.039 -6.742 1 92.06 113 SER B O 1
ATOM 2254 N N . LEU B 1 114 ? 0.409 7.594 -5.332 1 92.38 114 LEU B N 1
ATOM 2255 C CA . LEU B 1 114 ? -0.759 7.312 -6.16 1 92.38 114 LEU B CA 1
ATOM 2256 C C . LEU B 1 114 ? -1.723 8.492 -6.16 1 92.38 114 LEU B C 1
ATOM 2258 O O . LEU B 1 114 ? -2.467 8.695 -7.121 1 92.38 114 LEU B O 1
ATOM 2262 N N . VAL B 1 115 ? -1.711 9.328 -5.133 1 84.94 115 VAL B N 1
ATOM 2263 C CA . VAL B 1 115 ? -2.723 10.367 -5.02 1 84.94 115 VAL B CA 1
ATOM 2264 C C . VAL B 1 115 ? -2.076 11.742 -5.215 1 84.94 115 VAL B C 1
ATOM 2266 O O . VAL B 1 115 ? -2.773 12.742 -5.371 1 84.94 115 VAL B O 1
ATOM 2269 N N . GLU B 1 116 ? -0.737 11.758 -5.148 1 83.44 116 GLU B N 1
ATOM 2270 C CA . GLU B 1 116 ? -0.011 13.016 -5.328 1 83.44 116 GLU B CA 1
ATOM 2271 C C . GLU B 1 116 ? 0.872 12.961 -6.574 1 83.44 116 GLU B C 1
ATOM 2273 O O . GLU B 1 116 ? 1.999 12.469 -6.523 1 83.44 116 GLU B O 1
ATOM 2278 N N . PRO B 1 117 ? 0.341 13.461 -7.629 1 78.88 117 PRO B N 1
ATOM 2279 C CA . PRO B 1 117 ? 1.107 13.367 -8.875 1 78.88 117 PRO B CA 1
ATOM 2280 C C . PRO B 1 117 ? 2.377 14.211 -8.852 1 78.88 117 PRO B C 1
ATOM 2282 O O . PRO B 1 117 ? 3.279 14 -9.664 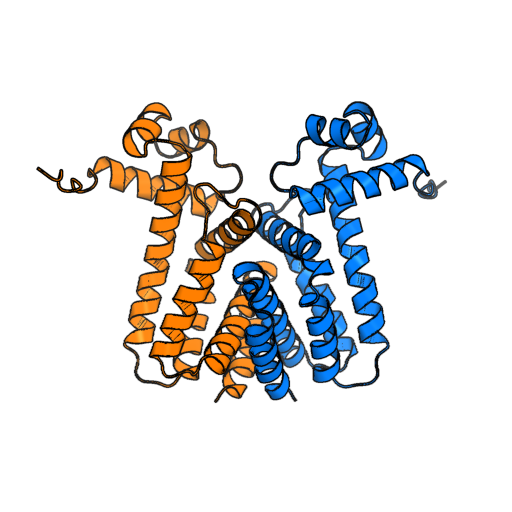1 78.88 117 PRO B O 1
ATOM 2285 N N . GLU B 1 118 ? 2.357 15.195 -7.895 1 86.69 118 GLU B N 1
ATOM 2286 C CA . GLU B 1 118 ? 3.527 16.062 -7.766 1 86.69 118 GLU B CA 1
ATOM 2287 C C . GLU B 1 118 ? 4.113 15.984 -6.359 1 86.69 118 GLU B C 1
ATOM 2289 O O . GLU B 1 118 ? 3.635 15.219 -5.52 1 86.69 118 GLU B O 1
ATOM 2294 N N . GLY B 1 119 ? 5.297 16.562 -6.223 1 86.94 119 GLY B N 1
ATOM 2295 C CA . GLY B 1 119 ? 5.871 16.625 -4.887 1 86.94 119 GLY B CA 1
ATOM 2296 C C . GLY B 1 119 ? 6.93 15.562 -4.637 1 86.94 119 GLY B C 1
ATOM 2297 O O . GLY B 1 119 ? 7.5 15.016 -5.582 1 86.94 119 GLY B O 1
ATOM 2298 N N . PRO B 1 120 ? 7.133 15.273 -3.389 1 90.62 120 PRO B N 1
ATOM 2299 C CA . PRO B 1 120 ? 8.281 14.422 -3.045 1 90.62 120 PRO B CA 1
ATOM 2300 C C . PRO B 1 120 ? 8.031 12.945 -3.346 1 90.62 120 PRO B C 1
ATOM 2302 O O . PRO B 1 120 ? 8.984 12.172 -3.459 1 90.62 120 PRO B O 1
ATOM 2305 N N . TRP B 1 121 ? 6.773 12.625 -3.559 1 90.94 121 TRP B N 1
ATOM 2306 C CA . TRP B 1 121 ? 6.43 11.219 -3.752 1 90.94 121 TRP B CA 1
ATOM 2307 C C . TRP B 1 121 ? 6.25 10.898 -5.234 1 90.94 121 TRP B C 1
ATOM 2309 O O . TRP B 1 121 ? 5.984 9.75 -5.602 1 90.94 121 TRP B O 1
ATOM 2319 N N . ALA B 1 122 ? 6.414 11.93 -6.035 1 91.38 122 ALA B N 1
ATOM 2320 C CA . ALA B 1 122 ? 6.176 11.781 -7.469 1 91.38 122 ALA B CA 1
ATOM 2321 C C . ALA B 1 122 ? 7.02 10.648 -8.055 1 91.38 122 ALA B C 1
ATOM 2323 O O . ALA B 1 122 ? 8.234 10.594 -7.832 1 91.38 122 ALA B O 1
ATOM 2324 N N . GLY B 1 123 ? 6.316 9.695 -8.719 1 91.56 123 GLY B N 1
ATOM 2325 C CA . GLY B 1 123 ? 6.992 8.625 -9.438 1 91.56 123 GLY B CA 1
ATOM 2326 C C . GLY B 1 123 ? 7.426 7.488 -8.531 1 91.56 123 GLY B C 1
ATOM 2327 O O . GLY B 1 123 ? 7.969 6.488 -9.008 1 91.56 123 GLY B O 1
ATOM 2328 N N . PHE B 1 124 ? 7.215 7.66 -7.223 1 92.94 124 PHE B N 1
ATOM 2329 C CA . PHE B 1 124 ? 7.684 6.668 -6.262 1 92.94 124 PHE B CA 1
ATOM 2330 C C . PHE B 1 124 ? 7.105 5.293 -6.578 1 92.94 124 PHE B C 1
ATOM 2332 O O . PHE B 1 124 ? 7.84 4.309 -6.664 1 92.94 124 PHE B O 1
ATOM 2339 N N . ALA B 1 125 ? 5.836 5.172 -6.82 1 94.88 125 ALA B N 1
ATOM 2340 C CA . ALA B 1 125 ? 5.18 3.895 -7.082 1 94.88 125 ALA B CA 1
ATOM 2341 C C . ALA B 1 125 ? 5.719 3.252 -8.359 1 94.88 125 ALA B C 1
ATOM 2343 O O . ALA B 1 125 ? 6.082 2.074 -8.359 1 94.88 125 ALA B O 1
ATOM 2344 N N . GLU B 1 126 ? 5.828 4.02 -9.391 1 94.94 126 GLU B N 1
ATOM 2345 C CA . GLU B 1 126 ? 6.309 3.5 -10.672 1 94.94 126 GLU B CA 1
ATOM 2346 C C . GLU B 1 126 ? 7.77 3.07 -10.578 1 94.94 126 GLU B C 1
ATOM 2348 O O . GLU B 1 126 ? 8.148 2.021 -11.102 1 94.94 126 GLU B O 1
ATOM 2353 N N . ARG B 1 127 ? 8.57 3.816 -9.906 1 92 127 ARG B N 1
ATOM 2354 C CA . ARG B 1 127 ? 9.977 3.477 -9.742 1 92 127 ARG B CA 1
ATOM 2355 C C . ARG B 1 127 ? 10.148 2.207 -8.914 1 92 127 ARG B C 1
ATOM 2357 O O . ARG B 1 127 ? 11.062 1.418 -9.156 1 92 127 ARG B O 1
ATOM 2364 N N . SER B 1 128 ? 9.25 2.07 -7.957 1 90.94 128 SER B N 1
ATOM 2365 C CA . SER B 1 128 ? 9.305 0.865 -7.137 1 90.94 128 SER B CA 1
ATOM 2366 C C . SER B 1 128 ? 9.055 -0.385 -7.973 1 90.94 128 SER B C 1
ATOM 2368 O O . SER B 1 128 ? 9.508 -1.477 -7.621 1 90.94 128 SER B O 1
ATOM 2370 N N . VAL B 1 129 ? 8.305 -0.269 -9.07 1 94.44 129 VAL B N 1
ATOM 2371 C CA . VAL B 1 129 ? 8.047 -1.386 -9.977 1 94.44 129 VAL B CA 1
ATOM 2372 C C . VAL B 1 129 ? 9.234 -1.581 -10.906 1 94.44 129 VAL B C 1
ATOM 2374 O O . VAL B 1 129 ? 9.805 -2.674 -10.984 1 94.44 129 VAL B O 1
ATOM 2377 N N . THR B 1 130 ? 9.641 -0.513 -11.539 1 93.19 130 THR B N 1
ATOM 2378 C CA . THR B 1 130 ? 10.672 -0.598 -12.57 1 93.19 130 THR B CA 1
ATOM 2379 C C . THR B 1 130 ? 11.992 -1.086 -11.969 1 93.19 130 THR B C 1
ATOM 2381 O O . THR B 1 130 ? 12.688 -1.897 -12.578 1 93.19 130 THR B O 1
ATOM 2384 N N . ASP B 1 131 ? 12.289 -0.628 -10.781 1 88.56 131 ASP B N 1
ATOM 2385 C CA . ASP B 1 131 ? 13.531 -1.028 -10.125 1 88.56 131 ASP B CA 1
ATOM 2386 C C . ASP B 1 131 ? 13.555 -2.533 -9.867 1 88.56 131 ASP B C 1
ATOM 2388 O O . ASP B 1 131 ? 14.547 -3.203 -10.164 1 88.56 131 ASP B O 1
ATOM 2392 N N . TRP B 1 132 ? 12.508 -3.084 -9.383 1 90.62 132 TRP B N 1
ATOM 2393 C CA . TRP B 1 132 ? 12.461 -4.504 -9.039 1 90.62 132 TRP B CA 1
ATOM 2394 C C . TRP B 1 132 ? 12.406 -5.363 -10.297 1 90.62 132 TRP B C 1
ATOM 2396 O O . TRP B 1 132 ? 13 -6.445 -10.344 1 90.62 132 TRP B O 1
ATOM 2406 N N . LEU B 1 133 ? 11.68 -4.898 -11.266 1 93.69 133 LEU B N 1
ATOM 2407 C CA . LEU B 1 133 ? 11.625 -5.645 -12.523 1 93.69 133 LEU B CA 1
ATOM 2408 C C . LEU B 1 133 ? 13 -5.734 -13.164 1 93.69 133 LEU B C 1
ATOM 2410 O O . LEU B 1 133 ? 13.359 -6.762 -13.742 1 93.69 133 LEU B O 1
ATOM 2414 N N . GLU B 1 134 ? 13.719 -4.656 -13.062 1 90.88 134 GLU B N 1
ATOM 2415 C CA . GLU B 1 134 ? 15.07 -4.656 -13.602 1 90.88 134 GLU B CA 1
ATOM 2416 C C . GLU B 1 134 ? 15.953 -5.68 -12.891 1 90.88 134 GLU B C 1
ATOM 2418 O O . GLU B 1 134 ? 16.75 -6.375 -13.531 1 90.88 134 GLU B O 1
ATOM 2423 N N . ILE B 1 135 ? 15.805 -5.77 -11.609 1 89.06 135 ILE B N 1
ATOM 2424 C CA . ILE B 1 135 ? 16.562 -6.738 -10.828 1 89.06 135 ILE B CA 1
ATOM 2425 C C . ILE B 1 135 ? 16.188 -8.156 -11.258 1 89.06 135 ILE B C 1
ATOM 2427 O O . ILE B 1 135 ? 17.062 -8.992 -11.5 1 89.06 135 ILE B O 1
ATOM 2431 N N . LEU B 1 136 ? 14.938 -8.469 -11.383 1 92.94 136 LEU B N 1
ATOM 2432 C CA . LEU B 1 136 ? 14.469 -9.797 -11.75 1 92.94 136 LEU B CA 1
ATOM 2433 C C . LEU B 1 136 ? 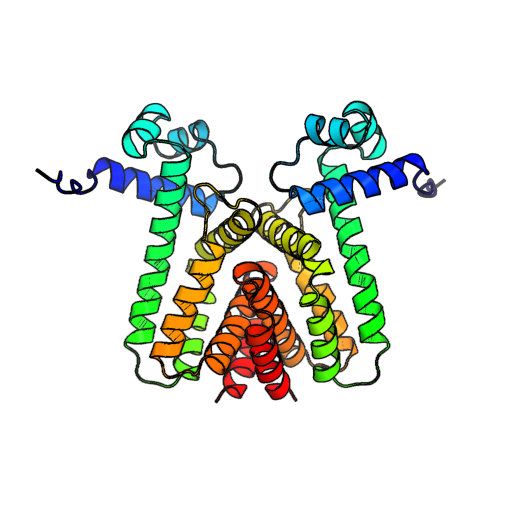14.852 -10.133 -13.188 1 92.94 136 LEU B C 1
ATOM 2435 O O . LEU B 1 136 ? 15.195 -11.273 -13.492 1 92.94 136 LEU B O 1
ATOM 2439 N N . ALA B 1 137 ? 14.82 -9.094 -14.031 1 91.75 137 ALA B N 1
ATOM 2440 C CA . ALA B 1 137 ? 15.266 -9.281 -15.414 1 91.75 137 ALA B CA 1
ATOM 2441 C C . ALA B 1 137 ? 16.75 -9.633 -15.469 1 91.75 137 ALA B C 1
ATOM 2443 O O . ALA B 1 137 ? 17.172 -10.469 -16.281 1 91.75 137 ALA B O 1
ATOM 2444 N N . SER B 1 138 ? 17.5 -8.984 -14.648 1 89.12 138 SER B N 1
ATOM 2445 C CA . SER B 1 138 ? 18.938 -9.234 -14.625 1 89.12 138 SER B CA 1
ATOM 2446 C C . SER B 1 138 ? 19.234 -10.664 -14.18 1 89.12 138 SER B C 1
ATOM 2448 O O . SER B 1 138 ? 20.328 -11.188 -14.453 1 89.12 138 SER B O 1
ATOM 2450 N N . ALA B 1 139 ? 18.297 -11.273 -13.523 1 90.06 139 ALA B N 1
ATOM 2451 C CA . ALA B 1 139 ? 18.438 -12.664 -13.102 1 90.06 139 ALA B CA 1
ATOM 2452 C C . ALA B 1 139 ? 17.938 -13.617 -14.18 1 90.06 139 ALA B C 1
ATOM 2454 O O . ALA B 1 139 ? 17.844 -14.828 -13.961 1 90.06 139 ALA B O 1
ATOM 2455 N N . GLY B 1 140 ? 17.5 -13.039 -15.352 1 89.94 140 GLY B N 1
ATOM 2456 C CA . GLY B 1 140 ? 17.203 -13.867 -16.516 1 89.94 140 GLY B CA 1
ATOM 2457 C C . GLY B 1 140 ? 15.719 -14.016 -16.766 1 89.94 140 GLY B C 1
ATOM 2458 O O . GLY B 1 140 ? 15.312 -14.812 -17.609 1 89.94 140 GLY B O 1
ATOM 2459 N N . ALA B 1 141 ? 14.938 -13.281 -16.062 1 92.81 141 ALA B N 1
ATOM 2460 C CA . ALA B 1 141 ? 13.492 -13.406 -16.25 1 92.81 141 ALA B CA 1
ATOM 2461 C C . ALA B 1 141 ? 13.023 -12.625 -17.484 1 92.81 141 ALA B C 1
ATOM 2463 O O . ALA B 1 141 ? 13.484 -11.5 -17.719 1 92.81 141 ALA B O 1
ATOM 2464 N N . ASP B 1 142 ? 12.164 -13.281 -18.234 1 94.38 142 ASP B N 1
ATOM 2465 C CA . ASP B 1 142 ? 11.445 -12.469 -19.219 1 94.38 142 ASP B CA 1
ATOM 2466 C C . ASP B 1 142 ? 10.43 -11.562 -18.531 1 94.38 142 ASP B C 1
ATOM 2468 O O . ASP B 1 142 ? 10.203 -11.672 -17.328 1 94.38 142 ASP B O 1
ATOM 2472 N N . ALA B 1 143 ? 9.844 -10.656 -19.25 1 94.75 143 ALA B N 1
ATOM 2473 C CA . ALA B 1 143 ? 9 -9.602 -18.688 1 94.75 143 ALA B CA 1
ATOM 2474 C C . ALA B 1 143 ? 7.82 -10.188 -17.922 1 94.75 143 ALA B C 1
ATOM 2476 O O . ALA B 1 143 ? 7.484 -9.711 -16.828 1 94.75 143 ALA B O 1
ATOM 2477 N N . GLU B 1 144 ? 7.195 -11.164 -18.469 1 95.31 144 GLU B N 1
ATOM 2478 C CA . GLU B 1 144 ? 6.02 -11.766 -17.844 1 95.31 144 GLU B CA 1
ATOM 2479 C C . GLU B 1 144 ? 6.395 -12.469 -16.547 1 95.31 144 GLU B C 1
ATOM 2481 O O . GLU B 1 144 ? 5.711 -12.312 -15.531 1 95.31 144 GLU B O 1
ATOM 2486 N N . THR B 1 145 ? 7.469 -13.234 -16.594 1 95.88 145 THR B N 1
ATOM 2487 C CA . THR B 1 145 ? 7.934 -13.945 -15.406 1 95.88 145 THR B CA 1
ATOM 2488 C C . THR B 1 145 ? 8.375 -12.969 -14.328 1 95.88 145 THR B C 1
ATOM 2490 O O . THR B 1 145 ? 8.07 -13.156 -13.148 1 95.88 145 THR B O 1
ATOM 2493 N N . ALA B 1 146 ? 9.086 -11.945 -14.734 1 96.25 146 ALA B N 1
ATOM 2494 C CA . ALA B 1 146 ? 9.516 -10.922 -13.781 1 96.25 146 ALA B CA 1
ATOM 2495 C C . ALA B 1 146 ? 8.32 -10.25 -13.117 1 96.25 146 ALA B C 1
ATOM 2497 O O . ALA B 1 146 ? 8.305 -10.062 -11.898 1 96.25 146 ALA B O 1
ATOM 2498 N N . SER B 1 147 ? 7.328 -9.945 -13.945 1 97.81 147 SER B N 1
ATOM 2499 C CA . SER B 1 147 ? 6.129 -9.297 -13.43 1 97.81 147 SER B CA 1
ATOM 2500 C C . SER B 1 147 ? 5.371 -10.219 -12.477 1 97.81 147 SER B C 1
ATOM 2502 O O . SER B 1 147 ? 4.867 -9.773 -11.445 1 97.81 147 SER B O 1
ATOM 2504 N N . ALA B 1 148 ? 5.316 -11.5 -12.844 1 97.94 148 ALA B N 1
ATOM 2505 C CA . ALA B 1 148 ? 4.648 -12.484 -11.992 1 97.94 148 ALA B CA 1
ATOM 2506 C C . ALA B 1 148 ? 5.371 -12.633 -10.656 1 97.94 148 ALA B C 1
ATOM 2508 O O . ALA B 1 148 ? 4.742 -12.641 -9.594 1 97.94 148 ALA B O 1
ATOM 2509 N N . ALA B 1 149 ? 6.684 -12.719 -10.703 1 97.31 149 ALA B N 1
ATOM 2510 C CA . ALA B 1 149 ? 7.48 -12.836 -9.484 1 97.31 149 ALA B CA 1
ATOM 2511 C C . ALA B 1 149 ? 7.312 -11.602 -8.602 1 97.31 149 ALA B C 1
ATOM 2513 O O . ALA B 1 149 ? 7.16 -11.719 -7.383 1 97.31 149 ALA B O 1
ATOM 2514 N N . LEU B 1 150 ? 7.316 -10.438 -9.234 1 97.31 150 LEU B N 1
ATOM 2515 C CA . LEU B 1 150 ? 7.141 -9.188 -8.5 1 97.31 150 LEU B CA 1
ATOM 2516 C C . LEU B 1 150 ? 5.777 -9.148 -7.816 1 97.31 150 LEU B C 1
ATOM 2518 O O . LEU B 1 150 ? 5.672 -8.719 -6.664 1 97.31 150 LEU B O 1
ATOM 2522 N N . ALA B 1 151 ? 4.742 -9.578 -8.523 1 98.25 151 ALA B N 1
ATOM 2523 C CA . ALA B 1 151 ? 3.402 -9.617 -7.949 1 98.25 151 ALA B CA 1
ATOM 2524 C C . ALA B 1 151 ? 3.369 -10.5 -6.703 1 98.25 151 ALA B C 1
ATOM 2526 O O . ALA B 1 151 ? 2.832 -10.102 -5.664 1 98.25 151 ALA B O 1
ATOM 2527 N N . VAL B 1 152 ? 3.971 -11.625 -6.797 1 98.06 152 VAL B N 1
ATOM 2528 C CA . VAL B 1 152 ? 4.004 -12.57 -5.68 1 98.06 152 VAL B CA 1
ATOM 2529 C C . VAL B 1 152 ? 4.727 -11.93 -4.492 1 98.06 152 VAL B C 1
ATOM 2531 O O . VAL B 1 152 ? 4.23 -11.969 -3.365 1 98.06 152 VAL B O 1
ATOM 2534 N N . LEU B 1 153 ? 5.832 -11.359 -4.738 1 97.5 153 LEU B N 1
ATOM 2535 C CA . LEU B 1 153 ? 6.672 -10.789 -3.689 1 97.5 153 LEU B CA 1
ATOM 2536 C C . LEU B 1 153 ? 5.969 -9.625 -2.998 1 97.5 153 LEU B C 1
ATOM 2538 O O . LEU B 1 153 ? 5.906 -9.578 -1.768 1 97.5 153 LEU B O 1
ATOM 2542 N N . ARG B 1 154 ? 5.418 -8.75 -3.738 1 98.12 154 ARG B N 1
ATOM 2543 C CA . ARG B 1 154 ? 4.781 -7.566 -3.166 1 98.12 154 ARG B CA 1
ATOM 2544 C C . ARG B 1 154 ? 3.469 -7.934 -2.48 1 98.12 154 ARG B C 1
ATOM 2546 O O . ARG B 1 154 ? 3.115 -7.348 -1.453 1 98.12 154 ARG B O 1
ATOM 2553 N N . GLY B 1 155 ? 2.744 -8.867 -3.076 1 98.5 155 GLY B N 1
ATOM 2554 C CA . GLY B 1 155 ? 1.563 -9.359 -2.385 1 98.5 155 GLY B CA 1
ATOM 2555 C C . GLY B 1 155 ? 1.886 -10.039 -1.067 1 98.5 155 GLY B C 1
ATOM 2556 O O . GLY B 1 155 ? 1.193 -9.828 -0.07 1 98.5 155 GLY B O 1
ATOM 2557 N N . GLY B 1 156 ? 2.906 -10.883 -1.073 1 98.5 156 GLY B N 1
ATOM 2558 C CA . GLY B 1 156 ? 3.371 -11.484 0.165 1 98.5 156 GLY B CA 1
ATOM 2559 C C . GLY B 1 156 ? 3.785 -10.469 1.208 1 98.5 156 GLY B C 1
ATOM 2560 O O . GLY B 1 156 ? 3.48 -10.625 2.393 1 98.5 156 GLY B O 1
ATOM 2561 N N . MET B 1 157 ? 4.516 -9.453 0.72 1 98.19 157 MET B N 1
ATOM 2562 C CA . MET B 1 157 ? 4.957 -8.383 1.604 1 98.19 157 MET B CA 1
ATOM 2563 C C . MET B 1 157 ? 3.766 -7.711 2.279 1 98.19 157 MET B C 1
ATOM 2565 O O . MET B 1 157 ? 3.787 -7.469 3.488 1 98.19 157 MET B O 1
ATOM 2569 N N . LEU B 1 158 ? 2.705 -7.391 1.513 1 98.25 158 LEU B N 1
ATOM 2570 C CA . LEU B 1 158 ? 1.506 -6.785 2.08 1 98.25 158 LEU B CA 1
ATOM 2571 C C . LEU B 1 158 ? 0.885 -7.691 3.137 1 98.25 158 LEU B C 1
ATOM 2573 O O . LEU B 1 158 ? 0.519 -7.23 4.219 1 98.25 158 LEU B O 1
ATOM 2577 N N . ASP B 1 159 ? 0.752 -8.922 2.842 1 98.44 159 ASP B N 1
ATOM 2578 C CA . ASP B 1 159 ? 0.177 -9.883 3.779 1 98.44 159 ASP B CA 1
ATOM 2579 C C . ASP B 1 159 ? 1.019 -9.977 5.051 1 98.44 159 ASP B C 1
ATOM 2581 O O . ASP B 1 159 ? 0.481 -9.969 6.16 1 98.44 159 ASP B O 1
ATOM 2585 N N . LEU B 1 160 ? 2.295 -10.047 4.863 1 98.12 160 LEU B N 1
ATOM 2586 C CA . LEU B 1 160 ? 3.211 -10.133 5.992 1 98.12 160 LEU B CA 1
ATOM 2587 C C . LEU B 1 160 ? 3.055 -8.93 6.914 1 98.12 160 LEU B C 1
ATOM 2589 O O . LEU B 1 160 ? 2.975 -9.078 8.133 1 98.12 160 LEU B O 1
ATOM 2593 N N . LEU B 1 161 ? 2.977 -7.785 6.348 1 97.31 161 LEU B N 1
ATOM 2594 C CA . LEU B 1 161 ? 2.822 -6.562 7.125 1 97.31 161 LEU B CA 1
ATOM 2595 C C . LEU B 1 161 ? 1.48 -6.543 7.852 1 97.31 161 LEU B C 1
ATOM 2597 O O . LEU B 1 161 ? 1.382 -6.035 8.969 1 97.31 161 LEU B O 1
ATOM 2601 N N . ALA B 1 162 ? 0.475 -7.086 7.281 1 96.94 162 ALA B N 1
ATOM 2602 C CA . ALA B 1 162 ? -0.883 -7.039 7.816 1 96.94 162 ALA B CA 1
ATOM 2603 C C . ALA B 1 162 ? -1.062 -8.062 8.938 1 96.94 162 ALA B C 1
ATOM 2605 O O . ALA B 1 162 ? -1.762 -7.797 9.922 1 96.94 162 ALA B O 1
ATOM 2606 N N . THR B 1 163 ? -0.419 -9.242 8.844 1 96.81 163 THR B N 1
ATOM 2607 C CA . THR B 1 163 ? -0.798 -10.344 9.719 1 96.81 163 THR B CA 1
ATOM 2608 C C . THR B 1 163 ? 0.373 -10.75 10.609 1 96.81 163 THR B C 1
ATOM 2610 O O . THR B 1 163 ? 0.178 -11.375 11.648 1 96.81 163 THR B O 1
ATOM 2613 N N . GLY B 1 164 ? 1.581 -10.555 10.062 1 96.81 164 GLY B N 1
ATOM 2614 C CA . GLY B 1 164 ? 2.764 -10.984 10.789 1 96.81 164 GLY B CA 1
ATOM 2615 C C . GLY B 1 164 ? 2.98 -12.484 10.742 1 96.81 164 GLY B C 1
ATOM 2616 O O . GLY B 1 164 ? 3.836 -13.016 11.453 1 96.81 164 GLY B O 1
ATOM 2617 N N . ASP B 1 165 ? 2.205 -13.188 9.922 1 97.25 165 ASP B N 1
ATOM 2618 C CA . ASP B 1 165 ? 2.281 -14.648 9.852 1 97.25 165 ASP B CA 1
ATOM 2619 C C . ASP B 1 165 ? 3.369 -15.094 8.883 1 97.25 165 ASP B C 1
ATOM 2621 O O . ASP B 1 165 ? 3.072 -15.625 7.812 1 97.25 165 ASP B O 1
ATOM 2625 N N . THR B 1 166 ? 4.621 -14.984 9.289 1 97.81 166 THR B N 1
ATOM 2626 C CA . THR B 1 166 ? 5.793 -15.172 8.445 1 97.81 166 THR B CA 1
ATOM 2627 C C . THR B 1 166 ? 5.812 -16.578 7.859 1 97.81 166 THR B C 1
ATOM 2629 O O . THR B 1 166 ? 6.102 -16.766 6.676 1 97.81 166 THR B O 1
ATOM 2632 N N . GLU B 1 167 ? 5.48 -17.562 8.633 1 97.62 167 GLU B N 1
ATOM 2633 C CA . GLU B 1 167 ? 5.555 -18.938 8.195 1 97.62 167 GLU B CA 1
ATOM 2634 C C 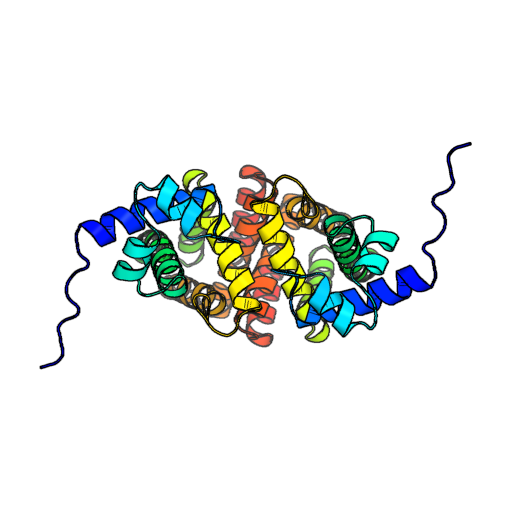. GLU B 1 167 ? 4.555 -19.219 7.078 1 97.62 167 GLU B C 1
ATOM 2636 O O . GLU B 1 167 ? 4.926 -19.719 6.012 1 97.62 167 GLU B O 1
ATOM 2641 N N . ARG B 1 168 ? 3.307 -18.844 7.32 1 97.06 168 ARG B N 1
ATOM 2642 C CA . ARG B 1 168 ? 2.256 -19.078 6.336 1 97.06 168 ARG B CA 1
ATOM 2643 C C . ARG B 1 168 ? 2.561 -18.344 5.031 1 97.06 168 ARG B C 1
ATOM 2645 O O . ARG B 1 168 ? 2.443 -18.938 3.949 1 97.06 168 ARG B O 1
ATOM 2652 N N . ILE B 1 169 ? 2.994 -17.141 5.125 1 98.19 169 ILE B N 1
ATOM 2653 C CA . ILE B 1 169 ? 3.174 -16.312 3.941 1 98.19 169 ILE B CA 1
ATOM 2654 C C . ILE B 1 169 ? 4.41 -16.766 3.172 1 98.19 169 ILE B C 1
ATOM 2656 O O . ILE B 1 169 ? 4.418 -16.781 1.938 1 98.19 169 ILE B O 1
ATOM 2660 N N . THR B 1 170 ? 5.441 -17.125 3.922 1 98.5 170 THR B N 1
ATOM 2661 C CA . THR B 1 170 ? 6.641 -17.625 3.262 1 98.5 170 THR B CA 1
ATOM 2662 C C . THR B 1 170 ? 6.336 -18.891 2.467 1 98.5 170 THR B C 1
ATOM 2664 O O . THR B 1 170 ? 6.773 -19.047 1.325 1 98.5 170 THR B O 1
ATOM 2667 N N . ALA B 1 171 ? 5.578 -19.797 3.055 1 97.75 171 ALA B N 1
ATOM 2668 C CA . ALA B 1 171 ? 5.18 -21.016 2.346 1 97.75 171 ALA B CA 1
ATOM 2669 C C . ALA B 1 171 ? 4.395 -20.672 1.082 1 97.75 171 ALA B C 1
ATOM 2671 O O . ALA B 1 171 ? 4.617 -21.281 0.026 1 97.75 171 ALA B O 1
ATOM 2672 N N . ALA B 1 172 ? 3.496 -19.719 1.177 1 97.62 172 ALA B N 1
ATOM 2673 C CA . ALA B 1 172 ? 2.668 -19.297 0.047 1 97.62 172 ALA B CA 1
ATOM 2674 C C . ALA B 1 172 ? 3.52 -18.672 -1.055 1 97.62 172 ALA B C 1
ATOM 2676 O O . ALA B 1 172 ? 3.332 -18.969 -2.236 1 97.62 172 ALA B O 1
ATOM 2677 N N . VAL B 1 173 ? 4.457 -17.781 -0.658 1 98.06 173 VAL B N 1
ATOM 2678 C CA . VAL B 1 173 ? 5.34 -17.109 -1.612 1 98.06 173 VAL B CA 1
ATOM 2679 C C . VAL B 1 173 ? 6.195 -18.156 -2.336 1 98.06 173 VAL B C 1
ATOM 2681 O O . VAL B 1 173 ? 6.301 -18.125 -3.564 1 98.06 173 VAL B O 1
ATOM 2684 N N . HIS B 1 174 ? 6.742 -19.125 -1.604 1 96.81 174 HIS B N 1
ATOM 2685 C CA . HIS B 1 174 ? 7.578 -20.156 -2.209 1 96.81 174 HIS B CA 1
ATOM 2686 C C . HIS B 1 174 ? 6.773 -21.016 -3.168 1 96.81 174 HIS B C 1
ATOM 2688 O O . HIS B 1 174 ? 7.254 -21.375 -4.246 1 96.81 174 HIS B O 1
ATOM 2694 N N . ARG B 1 175 ? 5.57 -21.312 -2.783 1 95 175 ARG B N 1
ATOM 2695 C CA . ARG B 1 175 ? 4.691 -22.078 -3.658 1 95 175 ARG B CA 1
ATOM 2696 C C . ARG B 1 175 ? 4.434 -21.328 -4.965 1 95 175 ARG B C 1
ATOM 2698 O O . ARG B 1 175 ? 4.543 -21.922 -6.047 1 95 175 ARG B O 1
ATOM 2705 N N . ALA B 1 176 ? 4.105 -20.094 -4.891 1 96.38 176 ALA B N 1
ATOM 2706 C CA . ALA B 1 176 ? 3.789 -19.297 -6.07 1 96.38 176 ALA B CA 1
ATOM 2707 C C . ALA B 1 176 ? 5.016 -19.109 -6.957 1 96.38 176 ALA B C 1
ATOM 2709 O O . ALA B 1 176 ? 4.922 -19.188 -8.188 1 96.38 176 ALA B O 1
ATOM 2710 N N . LEU B 1 177 ? 6.18 -18.891 -6.312 1 95.81 177 LEU B N 1
ATOM 2711 C CA . LEU B 1 177 ? 7.402 -18.688 -7.078 1 95.81 177 LEU B CA 1
ATOM 2712 C C . LEU B 1 177 ? 7.836 -19.969 -7.773 1 95.81 177 LEU B C 1
ATOM 2714 O O . LEU B 1 177 ? 8.375 -19.922 -8.883 1 95.81 177 LEU B O 1
ATOM 2718 N N . ALA B 1 178 ? 7.664 -21.125 -7.113 1 90.81 178 ALA B N 1
ATOM 2719 C CA . ALA B 1 178 ? 8.07 -22.406 -7.672 1 90.81 178 ALA B CA 1
ATOM 2720 C C . ALA B 1 178 ? 7.379 -22.672 -9.008 1 90.81 178 ALA B C 1
ATOM 2722 O O . ALA B 1 178 ? 7.949 -23.312 -9.891 1 90.81 178 ALA B O 1
ATOM 2723 N N . ALA B 1 179 ? 6.285 -22.031 -9.172 1 82.62 179 ALA B N 1
ATOM 2724 C CA . ALA B 1 179 ? 5.477 -22.266 -10.367 1 82.62 179 ALA B CA 1
ATOM 2725 C C . ALA B 1 179 ? 5.984 -21.453 -11.547 1 82.62 179 ALA B C 1
ATOM 2727 O O . ALA B 1 179 ? 5.559 -21.672 -12.688 1 82.62 179 ALA B O 1
ATOM 2728 N N . LEU B 1 180 ? 6.887 -20.578 -11.281 1 86.69 180 LEU B N 1
ATOM 2729 C CA . LEU B 1 180 ? 7.41 -19.719 -12.336 1 86.69 180 LEU B CA 1
ATOM 2730 C C . LEU B 1 180 ? 8.68 -20.312 -12.938 1 86.69 180 LEU B C 1
ATOM 2732 O O . LEU B 1 180 ? 9.312 -19.688 -13.789 1 86.69 180 LEU B O 1
ATOM 2736 N N . ARG B 1 181 ? 9.086 -21.453 -12.477 1 79.5 181 ARG B N 1
ATOM 2737 C CA . ARG B 1 181 ? 10.25 -22.125 -13.031 1 79.5 181 ARG B CA 1
ATOM 2738 C C . ARG B 1 181 ? 10 -22.547 -14.477 1 79.5 181 ARG B C 1
ATOM 2740 O O . ARG B 1 181 ? 8.859 -22.797 -14.867 1 79.5 181 ARG B O 1
#

Radius of gyration: 21.76 Å; Cα contacts (8 Å, |Δi|>4): 451; chains: 2; bounding box: 67×52×46 Å

Foldseek 3Di:
DPPDPPDQDPVLVLLLVQLLVVCLVVNPVPDDQAVSQVSSVHHSVVVCVRQVDPLSSLLSSVVVLVVVVVVLLVVLLPDDDALLVSLLSVLVVLLDPVCLSSLVNLVVLLVCCVVDCDTSSHCSVVCVLVVQLVSSVSRPDDNVLSNQSVCLSVVLSVVCSVPVPSVVSSVVSSVSSVVSD/DPPDPPDQDPVLVLLLVQLLVVCLVVNPVPDDQAVSQVSSVHHSVVVCVRQVDPLSSLLSSVVVLVVVVVVLLVVLLPDDDALLVSLLSVLVVLLDPVCLSSLVNLVVLLVCCVVDCDTSSHCVNVCVLVVQLVSSVSRPDDNVLSNQSVVLSVVLSVVCSVPVPSVVSSVVSSVSSVVSD

Organism: Pseudonocardia thermophila (NCBI:txid1848)

Nearest PDB structures (foldseek):
  3hta-assembly2_C  TM=7.266E-01  e=2.519E-05  Streptomyces lividans
  3f1b-assembly1_A-2  TM=7.146E-01  e=3.351E-04  Rhodococcus jostii RHA1
  4jl3-assembly1_D  TM=5.901E-01  e=1.484E-04  Mycolicibacterium smegmatis MC2 155
  2zoy-assembly1_B  TM=6.318E-01  e=2.632E-03  Corynebacterium glutamicum ATCC 13032
  8t5y-assembly1_A-2  TM=4.560E-01  e=4.051E-03  Rhodococcus sp. USK13

pLDDT: mean 90.8, std 10.43, range [40.28, 98.5]

Solvent-accessible surface area (backbone atoms only — not comparable to full-atom values): 19107 Å² total; per-residue (Å²): 131,81,77,66,85,70,75,78,49,72,64,53,52,51,50,48,53,44,50,41,55,49,30,48,73,67,40,64,84,79,68,49,56,60,66,50,1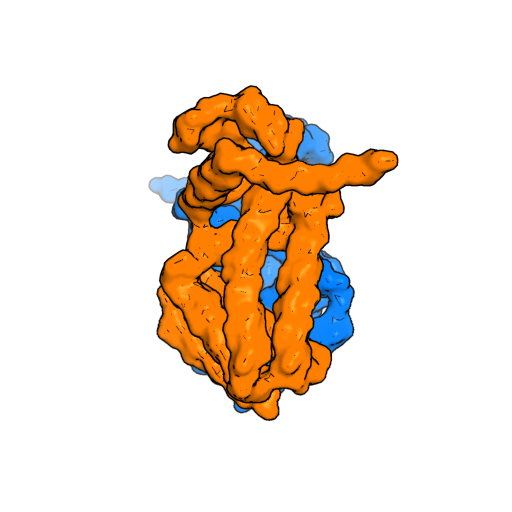9,56,74,62,75,55,40,49,67,56,51,30,67,73,35,68,35,72,52,40,41,51,34,51,44,52,52,55,56,48,53,62,52,45,56,51,49,53,53,46,67,69,47,87,59,47,39,52,55,38,50,52,52,52,43,55,55,66,67,34,77,88,40,47,44,60,50,52,47,46,42,39,44,34,32,46,17,73,75,28,80,58,72,60,33,40,60,42,32,38,48,60,49,54,55,52,41,50,50,32,33,73,33,68,30,53,71,49,57,19,48,24,50,50,10,28,50,49,14,32,49,53,49,35,72,41,66,63,48,58,67,60,41,50,53,8,40,51,54,44,40,61,46,70,108,131,80,77,68,84,70,75,79,50,73,65,52,54,52,50,48,52,45,50,42,53,49,31,47,73,67,39,65,82,79,67,46,56,59,66,51,20,57,74,62,76,57,42,48,65,56,51,32,67,73,35,68,35,73,51,40,41,49,34,52,46,52,51,53,55,50,53,63,52,45,57,53,48,54,54,46,67,69,47,89,55,49,39,54,55,37,50,50,51,50,42,53,54,68,67,35,77,91,40,48,43,59,51,52,47,46,42,42,42,33,33,47,17,74,75,28,81,58,71,62,34,40,60,43,33,38,47,60,48,53,56,51,39,50,51,32,34,74,33,68,28,53,72,50,56,21,48,24,49,50,10,28,50,49,12,31,49,53,49,36,72,41,66,63,47,57,67,62,41,50,54,7,40,51,55,42,41,61,48,70,107

Sequence (362 aa):
MTATPQAPSARRTELLELAYEYVLRNGISGLSLRPLAEAIGSSPRVLLFLFGSKDGLVQALLERAREEERVLVEQVRSGSGGVVEAAERIWAWLAAPEHRAILRLWVEGFGRSLVEPEGPWAGFAERSVTDWLEILASAGADAETASAALAVLRGGMLDLLATGDTERITAAVHRALAALRMTATPQAPSARRTELLELAYEYVLRNGISGLSLRPLAEAIGSSPRVLLFLFGSKDGLVQALLERAREEERVLVEQVRSGSGGVVEAAERIWAWLAAPEHRAILRLWVEGFGRSLVEPEGPWAGFAERSVTDWLEILASAGADAETASAALAVLRGGMLDLLATGDTERITAAVHRALAALR